Protein AF-A0A8D0L411-F1 (afdb_monomer)

Mean predicted aligned error: 14.07 Å

Organism: Sphenodon punctatus (NCBI:txid8508)

Solvent-accessible surface area (backbone atoms only — not comparable to full-atom values): 13510 Å² total; per-residue (Å²): 144,86,82,82,76,80,80,71,51,87,85,73,56,91,76,62,98,69,68,98,77,66,90,80,87,82,66,56,97,89,51,56,84,74,73,84,54,91,73,76,95,40,75,70,56,53,49,52,51,51,53,54,50,50,54,52,50,30,50,57,54,54,72,70,48,87,78,80,89,64,100,64,80,89,55,72,65,58,36,51,62,69,43,53,86,57,60,63,51,45,81,42,83,94,51,95,38,56,40,46,37,79,86,55,81,62,66,82,51,90,66,43,76,48,30,31,37,42,48,69,78,53,86,88,69,50,59,68,56,55,41,57,67,43,49,79,81,37,82,55,52,62,44,79,74,52,93,52,31,32,36,37,45,47,93,43,54,67,51,56,53,49,50,50,60,71,33,68,80,42,86,41,42,44,59,45,79,59,45,64,77,82,69,31,68,69,47,44,50,52,52,52,52,53,52,51,54,50,51,52,55,50,50,51,49,60,59,58,58,60,68,69,78,73,122

Nearest PDB structures (foldseek):
  3d45-assembly1_A  TM=5.145E-01  e=1.314E-06  Mus musculus
  1whv-assembly1_A  TM=7.522E-01  e=1.568E-03  Mus musculus
  2dnp-assembly1_A  TM=7.299E-01  e=1.313E-02  Homo sapiens
  1wf2-assembly1_A  TM=6.247E-01  e=1.400E-02  Homo sapiens
  6kor-assembly1_A  TM=5.837E-01  e=1.231E-02  Homo sapiens

InterPro domains:
  IPR036397 Ribonuclease H superfamily [G3DSA:3.30.420.10] (8-107)

Structure (mmCIF, N/CA/C/O backbone):
data_AF-A0A8D0L411-F1
#
_entry.id   AF-A0A8D0L411-F1
#
loop_
_atom_site.group_PDB
_atom_site.id
_atom_site.type_symbol
_atom_site.label_atom_id
_atom_site.label_alt_id
_atom_site.label_comp_id
_atom_site.label_asym_id
_atom_site.label_entity_id
_atom_site.label_seq_id
_atom_site.pdbx_PDB_ins_code
_atom_site.Cartn_x
_atom_site.Cartn_y
_atom_site.Cartn_z
_atom_site.occupancy
_atom_site.B_iso_or_equiv
_atom_site.auth_seq_id
_atom_site.auth_comp_id
_atom_site.auth_asym_id
_atom_site.auth_atom_id
_atom_site.pdbx_PDB_model_num
ATOM 1 N N . MET A 1 1 ? -4.197 13.161 -0.466 1.00 33.50 1 MET A N 1
ATOM 2 C CA . MET A 1 1 ? -3.723 13.756 -1.729 1.00 33.50 1 MET A CA 1
ATOM 3 C C . MET A 1 1 ? -2.398 14.413 -1.400 1.00 33.50 1 MET A C 1
ATOM 5 O O . MET A 1 1 ? -2.441 15.513 -0.894 1.00 33.50 1 MET A O 1
ATOM 9 N N . ILE A 1 2 ? -1.308 13.643 -1.490 1.00 28.73 2 ILE A N 1
ATOM 10 C CA . ILE A 1 2 ? 0.140 13.956 -1.403 1.00 28.73 2 ILE A CA 1
ATOM 11 C C . ILE A 1 2 ? 0.775 12.569 -1.184 1.00 28.73 2 ILE A C 1
ATOM 13 O O . ILE A 1 2 ? 1.056 12.187 -0.063 1.00 28.73 2 ILE A O 1
ATOM 17 N N . GLU A 1 3 ? 0.834 11.742 -2.228 1.00 31.55 3 GLU A N 1
ATOM 18 C CA . GLU A 1 3 ? 1.812 10.635 -2.365 1.00 31.55 3 GLU A CA 1
ATOM 19 C C . GLU A 1 3 ? 2.181 10.426 -3.852 1.00 31.55 3 GLU A C 1
ATOM 21 O O . GLU A 1 3 ? 2.761 9.418 -4.228 1.00 31.55 3 GLU A O 1
ATOM 26 N N . GLY A 1 4 ? 1.885 11.409 -4.715 1.00 32.66 4 GLY A N 1
ATOM 27 C CA . GLY A 1 4 ? 2.286 11.415 -6.129 1.00 32.66 4 GLY A CA 1
ATOM 28 C C . GLY A 1 4 ? 3.576 12.194 -6.407 1.00 32.66 4 GLY A C 1
ATOM 29 O O . GLY A 1 4 ? 3.944 12.360 -7.558 1.00 32.66 4 GLY A O 1
AT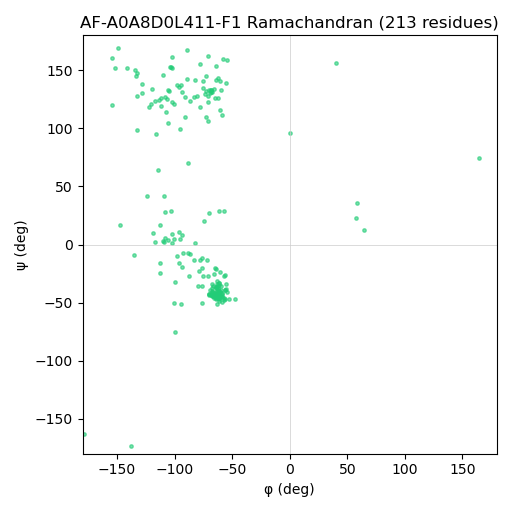OM 30 N N . LEU A 1 5 ? 4.253 12.697 -5.369 1.00 31.27 5 LEU A N 1
ATOM 31 C CA . LEU A 1 5 ? 5.381 13.632 -5.504 1.00 31.27 5 LEU A CA 1
ATOM 32 C C . LEU A 1 5 ? 6.747 13.035 -5.138 1.00 31.27 5 LEU A C 1
ATOM 34 O O . LEU A 1 5 ? 7.744 13.741 -5.189 1.00 31.27 5 LEU A O 1
ATOM 38 N N . ILE A 1 6 ? 6.823 11.740 -4.805 1.00 33.00 6 ILE A N 1
ATOM 39 C CA . ILE A 1 6 ? 8.110 11.072 -4.521 1.00 33.00 6 ILE A CA 1
ATOM 40 C C . ILE A 1 6 ? 8.705 10.413 -5.786 1.00 33.00 6 ILE A C 1
ATOM 42 O O . ILE A 1 6 ? 9.865 10.018 -5.791 1.00 33.00 6 ILE A O 1
ATOM 46 N N . LEU A 1 7 ? 7.973 10.371 -6.906 1.00 38.97 7 LEU A N 1
ATOM 47 C CA . LEU A 1 7 ? 8.444 9.766 -8.162 1.00 38.97 7 LEU A CA 1
ATOM 48 C C . LEU A 1 7 ? 8.894 10.797 -9.217 1.00 38.97 7 LEU A C 1
ATOM 50 O O . LEU A 1 7 ? 8.772 10.535 -10.407 1.00 38.97 7 LEU A O 1
ATOM 54 N N . PHE A 1 8 ? 9.377 11.976 -8.813 1.00 37.81 8 PHE A N 1
ATOM 55 C CA . PHE A 1 8 ? 9.773 13.024 -9.771 1.00 37.81 8 PHE A CA 1
ATOM 56 C C . PHE A 1 8 ? 11.254 13.414 -9.760 1.00 37.81 8 PHE A C 1
ATOM 58 O O . PHE A 1 8 ? 11.660 14.241 -10.571 1.00 37.81 8 PHE A O 1
ATOM 65 N N . ASP A 1 9 ? 12.079 12.765 -8.935 1.00 32.06 9 ASP A N 1
ATOM 66 C CA . ASP A 1 9 ? 13.524 13.043 -8.890 1.00 32.06 9 ASP A CA 1
ATOM 67 C C . ASP A 1 9 ? 14.399 11.917 -9.480 1.00 32.06 9 ASP A C 1
ATOM 69 O O . ASP A 1 9 ? 15.617 12.012 -9.558 1.00 32.06 9 ASP A O 1
ATOM 73 N N . VAL A 1 10 ? 13.799 10.846 -10.009 1.00 40.62 10 VAL A N 1
ATOM 74 C CA . VAL A 1 10 ? 14.560 9.743 -10.641 1.00 40.62 10 VAL A CA 1
ATOM 75 C C . VAL A 1 10 ? 15.172 10.151 -11.995 1.00 40.62 10 VAL A C 1
ATOM 77 O O . VAL A 1 10 ? 16.036 9.458 -12.543 1.00 40.62 10 VAL A O 1
ATOM 80 N N . SER A 1 11 ? 14.743 11.287 -12.554 1.00 40.09 11 SER A N 1
ATOM 81 C CA . SER A 1 11 ? 15.260 11.778 -13.832 1.00 40.09 11 SER A CA 1
ATOM 82 C C . SER A 1 11 ? 16.357 12.839 -13.709 1.00 40.09 11 SER A C 1
ATOM 84 O O . SER A 1 11 ? 16.959 13.146 -14.732 1.00 40.09 11 SER A O 1
ATOM 86 N N . TYR A 1 12 ? 16.626 13.384 -12.514 1.00 39.59 12 TYR A N 1
ATOM 87 C CA . TYR A 1 12 ? 17.646 14.430 -12.328 1.00 39.59 12 TYR A CA 1
ATOM 88 C C . TYR A 1 12 ? 18.573 14.222 -11.122 1.00 39.59 12 TYR A C 1
ATOM 90 O O . TYR A 1 12 ? 19.573 14.919 -10.996 1.00 39.59 12 TYR A O 1
ATOM 98 N N . SER A 1 13 ? 18.304 13.257 -10.245 1.00 35.34 13 SER A N 1
ATOM 99 C CA . SER A 1 13 ? 19.234 12.976 -9.158 1.00 35.34 13 SER A CA 1
ATOM 100 C C . SER A 1 13 ? 20.500 12.281 -9.678 1.00 35.34 13 SER A C 1
ATOM 102 O O . SER A 1 13 ? 20.475 11.083 -9.967 1.00 35.34 13 SER A O 1
ATOM 104 N N . ASP A 1 14 ? 21.623 13.001 -9.651 1.00 39.84 14 ASP A N 1
ATOM 105 C CA . ASP A 1 14 ? 23.014 12.506 -9.576 1.00 39.84 14 ASP A CA 1
ATOM 106 C C . ASP A 1 14 ? 23.275 11.609 -8.333 1.00 39.84 14 ASP A C 1
ATOM 108 O O . ASP A 1 14 ? 24.378 11.530 -7.799 1.00 39.84 14 ASP A O 1
ATOM 112 N N . LEU A 1 15 ? 22.252 10.911 -7.828 1.00 39.81 15 LEU A N 1
ATOM 113 C CA . LEU A 1 15 ? 22.289 10.069 -6.632 1.00 39.81 15 LEU A CA 1
ATOM 114 C C . LEU A 1 15 ? 22.223 8.576 -6.966 1.00 39.81 15 LEU A C 1
ATOM 116 O O . LEU A 1 15 ? 21.771 7.780 -6.143 1.00 39.81 15 LEU A O 1
ATOM 120 N N . ASN A 1 16 ? 22.702 8.173 -8.146 1.00 38.41 16 ASN A N 1
ATOM 121 C CA . ASN A 1 16 ? 23.130 6.793 -8.333 1.00 38.41 16 ASN A CA 1
ATOM 122 C C . ASN A 1 16 ? 24.666 6.733 -8.376 1.00 38.41 16 ASN A C 1
ATOM 124 O O . ASN A 1 16 ? 25.252 7.073 -9.401 1.00 38.41 16 ASN A O 1
ATOM 128 N N . PRO A 1 17 ? 25.342 6.268 -7.309 1.00 37.97 17 PRO A N 1
ATOM 129 C CA . PRO A 1 17 ? 26.797 6.118 -7.279 1.00 37.97 17 PRO A CA 1
ATOM 130 C C . PRO A 1 17 ? 27.298 4.913 -8.100 1.00 37.97 17 PRO A C 1
ATOM 132 O O . PRO A 1 17 ? 28.408 4.437 -7.894 1.00 37.97 17 PRO A O 1
ATOM 135 N N . THR A 1 18 ? 26.505 4.400 -9.042 1.00 38.91 18 THR A N 1
ATOM 136 C CA . THR A 1 18 ? 26.953 3.383 -9.997 1.00 38.91 18 THR A CA 1
ATOM 137 C C . THR A 1 18 ? 26.906 3.963 -11.395 1.00 38.91 18 THR A C 1
ATOM 139 O O . THR A 1 18 ? 25.847 3.989 -12.004 1.00 38.91 18 THR A O 1
ATOM 142 N N . ASN A 1 19 ? 28.076 4.457 -11.813 1.00 44.41 19 ASN A N 1
ATOM 143 C CA . ASN A 1 19 ? 28.675 4.440 -13.148 1.00 44.41 19 ASN A CA 1
ATOM 144 C C . ASN A 1 19 ? 27.792 4.672 -14.387 1.00 44.41 19 ASN A C 1
ATOM 146 O O . ASN A 1 19 ? 26.610 4.381 -14.474 1.00 44.41 19 ASN A O 1
ATOM 150 N N . GLN A 1 20 ? 28.455 5.130 -15.438 1.00 51.72 20 GLN A N 1
ATOM 151 C CA . GLN A 1 20 ? 27.963 5.362 -16.797 1.00 51.72 20 GLN A CA 1
ATOM 152 C C . GLN A 1 20 ? 27.434 4.090 -17.526 1.00 51.72 20 GLN A C 1
ATOM 154 O O . GLN A 1 20 ? 27.517 3.998 -18.743 1.00 51.72 20 GLN A O 1
ATOM 159 N N . SER A 1 21 ? 26.915 3.086 -16.809 1.00 61.44 21 SER A N 1
ATOM 160 C CA . SER A 1 21 ? 26.534 1.752 -17.297 1.00 61.44 21 SER A CA 1
ATOM 161 C C . SER A 1 21 ? 25.021 1.498 -17.366 1.00 61.44 21 SER A C 1
ATOM 163 O O . SER A 1 21 ? 24.603 0.369 -17.620 1.00 61.44 21 SER A O 1
ATOM 165 N N . GLY A 1 22 ? 24.190 2.509 -17.097 1.00 66.50 22 GLY A N 1
ATOM 166 C CA . GLY A 1 22 ? 22.732 2.389 -17.187 1.00 66.50 22 GLY A CA 1
ATOM 167 C C . GLY A 1 22 ? 22.220 2.282 -18.634 1.00 66.50 22 GLY A C 1
ATOM 168 O O . GLY A 1 22 ? 22.930 2.651 -19.571 1.00 66.50 22 GLY A O 1
ATOM 169 N N . PRO A 1 23 ? 20.979 1.803 -18.847 1.00 78.56 23 PRO A N 1
ATOM 170 C CA . PRO A 1 23 ? 20.392 1.713 -20.180 1.00 78.56 23 PRO A CA 1
ATOM 171 C C . PRO A 1 23 ? 20.251 3.104 -20.814 1.00 78.56 23 PRO A C 1
ATOM 173 O O . PRO A 1 23 ? 19.639 4.004 -20.235 1.00 78.56 23 PRO A O 1
ATOM 176 N N . VAL A 1 24 ? 20.799 3.263 -22.020 1.00 82.19 24 VAL A N 1
ATOM 177 C CA . VAL A 1 24 ? 20.698 4.493 -22.815 1.00 82.19 24 VAL A CA 1
ATOM 178 C C . VAL A 1 24 ? 19.469 4.410 -23.713 1.00 82.19 24 VAL A C 1
ATOM 180 O O . VAL A 1 24 ? 19.307 3.456 -24.471 1.00 82.19 24 VAL A O 1
ATOM 183 N N . ILE A 1 25 ? 18.607 5.423 -23.640 1.00 83.25 25 ILE A N 1
ATOM 184 C CA . ILE A 1 25 ? 17.424 5.535 -24.497 1.00 83.25 25 ILE A CA 1
ATOM 185 C C . ILE A 1 25 ? 17.795 6.421 -25.684 1.00 83.25 25 ILE A C 1
ATOM 187 O O . ILE A 1 25 ? 17.827 7.646 -25.573 1.00 83.25 25 ILE A O 1
ATOM 191 N N . ALA A 1 26 ? 18.110 5.788 -26.812 1.00 83.69 26 ALA A N 1
ATOM 192 C CA . ALA A 1 26 ? 18.348 6.488 -28.066 1.00 83.69 26 ALA A CA 1
ATOM 193 C C . ALA A 1 26 ? 17.010 6.835 -28.731 1.00 83.69 26 ALA A C 1
ATOM 195 O O . ALA A 1 26 ? 16.155 5.968 -28.924 1.00 83.69 26 ALA A O 1
ATOM 196 N N . HIS A 1 27 ? 16.832 8.105 -29.086 1.00 82.19 27 HIS A N 1
ATOM 197 C CA . HIS A 1 27 ? 15.669 8.558 -29.846 1.00 82.19 27 HIS A CA 1
ATOM 198 C C . HIS A 1 27 ? 15.893 8.297 -31.336 1.00 82.19 27 HIS A C 1
ATOM 200 O O . HIS A 1 27 ? 17.003 8.466 -31.842 1.00 82.19 27 HIS A O 1
ATOM 206 N N . ALA A 1 28 ? 14.839 7.896 -32.049 1.00 86.06 28 ALA A N 1
ATOM 207 C CA . ALA A 1 28 ? 14.883 7.834 -33.507 1.00 86.06 28 ALA A CA 1
ATOM 208 C C . ALA A 1 28 ? 15.084 9.244 -34.091 1.00 86.06 28 ALA A C 1
ATOM 210 O O . ALA A 1 28 ? 14.692 10.238 -33.476 1.00 86.06 28 ALA A O 1
ATOM 211 N N . SER A 1 29 ? 15.663 9.336 -35.290 1.00 81.50 29 SE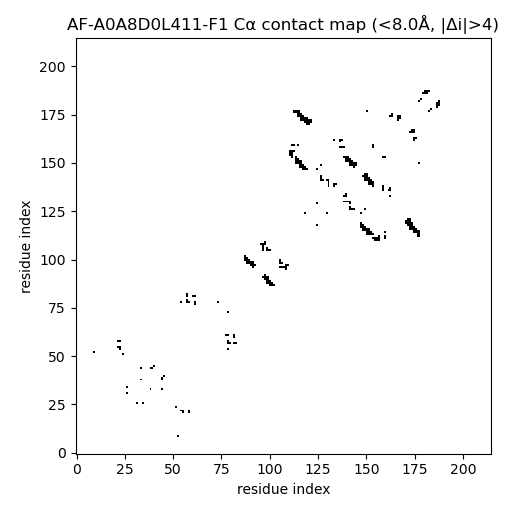R A N 1
ATOM 212 C CA . SER A 1 29 ? 16.053 10.609 -35.921 1.00 81.50 29 SER A CA 1
ATOM 213 C C . SER A 1 29 ? 14.905 11.615 -36.081 1.00 81.50 29 SER A C 1
ATOM 215 O O . SER A 1 29 ? 15.140 12.819 -36.091 1.00 81.50 29 SER A O 1
ATOM 217 N N . ASN A 1 30 ? 13.663 11.139 -36.164 1.00 85.38 30 ASN A N 1
ATOM 218 C CA . ASN A 1 30 ? 12.442 11.938 -36.279 1.00 85.38 30 ASN A CA 1
ATOM 219 C C . ASN A 1 30 ? 11.664 12.102 -34.955 1.00 85.38 30 ASN A C 1
ATOM 221 O O . ASN A 1 30 ? 10.579 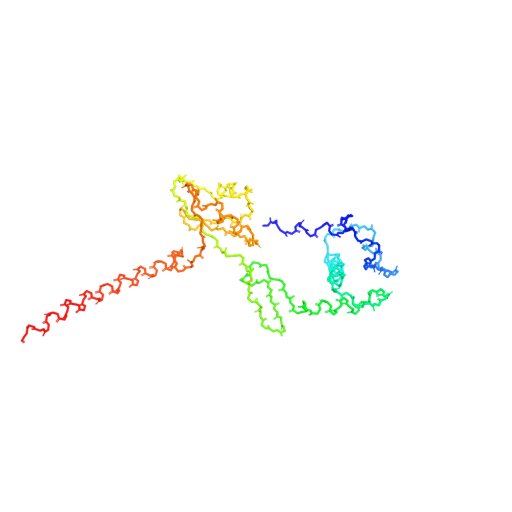12.680 -34.957 1.00 85.38 30 ASN A O 1
ATOM 225 N N . CYS A 1 31 ? 12.192 11.608 -33.833 1.00 80.81 31 CYS A N 1
ATOM 226 C CA . CYS A 1 31 ? 11.483 11.501 -32.555 1.00 80.81 31 CYS A CA 1
ATOM 227 C C . CYS A 1 31 ? 12.209 12.220 -31.408 1.00 80.81 31 CYS A C 1
ATOM 229 O O . CYS A 1 31 ? 12.261 11.714 -30.295 1.00 80.81 31 CYS A O 1
ATOM 231 N N . SER A 1 32 ? 12.746 13.420 -31.641 1.00 79.00 32 SER A N 1
ATOM 232 C CA . SER A 1 32 ? 13.483 14.193 -30.624 1.00 79.00 32 SER A CA 1
ATOM 233 C C . SER A 1 32 ? 12.597 14.991 -29.659 1.00 79.00 32 SER A C 1
ATOM 235 O O . SER A 1 32 ? 13.120 15.663 -28.769 1.00 79.00 32 SER A O 1
ATOM 237 N N . LYS A 1 33 ? 11.261 14.911 -29.797 1.00 81.94 33 LYS A N 1
ATOM 238 C CA . LYS A 1 33 ? 10.298 15.750 -29.059 1.00 81.94 33 LYS A CA 1
ATOM 239 C C . LYS A 1 33 ? 10.607 15.799 -27.561 1.00 81.94 33 LYS A C 1
ATOM 241 O O . LYS A 1 33 ? 10.657 16.889 -27.022 1.00 81.94 33 LYS A O 1
ATOM 246 N N . TYR A 1 34 ? 10.870 14.662 -26.913 1.00 82.62 34 TYR A N 1
ATOM 247 C CA . TYR A 1 34 ? 11.096 14.572 -25.459 1.00 82.62 34 TYR A CA 1
ATOM 248 C C . TYR A 1 34 ? 12.570 14.434 -25.044 1.00 82.62 34 TYR A C 1
ATOM 250 O O . TYR A 1 34 ? 12.847 14.141 -23.883 1.00 82.62 34 TYR A O 1
ATOM 258 N N . ALA A 1 35 ? 13.514 14.594 -25.976 1.00 73.06 35 ALA A N 1
ATOM 259 C CA . ALA A 1 35 ? 14.926 14.292 -25.739 1.00 73.06 35 ALA A CA 1
ATOM 260 C C . ALA A 1 35 ? 15.666 15.396 -24.963 1.00 73.06 35 ALA A C 1
ATOM 262 O O . ALA A 1 35 ? 16.540 15.101 -24.154 1.00 73.06 35 ALA A O 1
ATOM 263 N N . GLU A 1 36 ? 15.316 16.662 -25.197 1.00 68.81 36 GLU A N 1
ATOM 264 C CA . GLU A 1 36 ? 16.166 17.793 -24.791 1.00 68.81 36 GLU A CA 1
ATOM 265 C C . GLU A 1 36 ? 15.566 18.668 -23.688 1.00 68.81 36 GLU A C 1
ATOM 267 O O . GLU A 1 36 ? 16.290 19.355 -22.969 1.00 68.81 36 GLU A O 1
ATOM 272 N N . LYS A 1 37 ? 14.236 18.690 -23.552 1.00 75.62 37 LYS A N 1
ATOM 273 C CA . LYS A 1 37 ? 13.534 19.611 -22.648 1.00 75.62 37 LYS A CA 1
ATOM 274 C C . LYS A 1 37 ? 12.470 18.881 -21.849 1.00 75.62 37 LYS A C 1
ATOM 276 O O . LYS A 1 37 ? 11.875 17.918 -22.320 1.00 75.62 37 LYS A O 1
ATOM 281 N N . LYS A 1 38 ? 12.210 19.372 -20.636 1.00 78.81 38 LYS A N 1
ATOM 282 C CA . LYS A 1 38 ? 11.054 18.941 -19.842 1.00 78.81 38 LYS A CA 1
ATOM 283 C C . LYS A 1 38 ? 9.780 19.440 -20.519 1.00 78.81 38 LYS A C 1
ATOM 285 O O . LYS A 1 38 ? 9.703 20.614 -20.878 1.00 78.81 38 LYS A O 1
ATOM 290 N N . PHE A 1 39 ? 8.793 18.562 -20.654 1.00 80.94 39 PHE A N 1
ATOM 291 C CA . PHE A 1 39 ? 7.478 18.908 -21.187 1.00 80.94 39 PHE A CA 1
ATOM 292 C C . PHE A 1 39 ? 6.445 19.025 -20.063 1.00 80.94 39 PHE A C 1
ATOM 294 O O . PHE A 1 39 ? 6.603 18.391 -19.014 1.00 80.94 39 PHE A O 1
ATOM 301 N N . PRO A 1 40 ? 5.389 19.833 -20.262 1.00 88.00 40 PRO A N 1
ATOM 302 C CA . PRO A 1 40 ? 4.184 19.746 -19.451 1.00 88.00 40 PRO A CA 1
ATOM 303 C C . PRO A 1 40 ? 3.617 18.322 -19.453 1.00 88.00 40 PRO A C 1
ATOM 305 O O . PRO A 1 40 ? 3.879 17.539 -20.367 1.00 88.00 40 PRO A O 1
ATOM 308 N N . HIS A 1 41 ? 2.811 18.006 -18.442 1.00 89.62 41 HIS A N 1
ATOM 309 C CA . HIS A 1 41 ? 2.150 16.710 -18.361 1.00 89.62 41 HIS A CA 1
ATOM 310 C C . HIS A 1 41 ? 1.230 16.484 -19.559 1.00 89.62 41 HIS A C 1
ATOM 312 O O . HIS A 1 41 ? 0.227 17.174 -19.740 1.00 89.62 41 HIS A O 1
ATOM 318 N N . GLU A 1 42 ? 1.577 15.479 -20.352 1.00 92.94 42 GLU A N 1
ATOM 319 C CA . GLU A 1 42 ? 0.748 14.915 -21.403 1.00 92.94 42 GLU A CA 1
ATOM 320 C C . GLU A 1 42 ? 0.946 13.398 -21.419 1.00 92.94 42 GLU A C 1
ATOM 322 O O . GLU A 1 42 ? 2.022 12.902 -21.078 1.00 92.94 42 GLU A O 1
ATOM 327 N N . ALA A 1 43 ? -0.074 12.654 -21.849 1.00 92.88 43 ALA A N 1
ATOM 328 C CA . ALA A 1 43 ? -0.076 11.193 -21.764 1.00 92.88 43 ALA A CA 1
ATOM 329 C C . ALA A 1 43 ? 1.146 10.543 -22.440 1.00 92.88 43 ALA A C 1
ATOM 331 O O . ALA A 1 43 ? 1.708 9.584 -21.917 1.00 92.88 43 ALA A O 1
ATOM 332 N N . ALA A 1 44 ? 1.586 11.084 -23.579 1.00 90.62 44 ALA A N 1
ATOM 333 C CA . ALA A 1 44 ? 2.752 10.581 -24.303 1.00 90.62 44 ALA A CA 1
ATOM 334 C C . ALA A 1 44 ? 4.073 10.834 -23.553 1.00 90.62 44 ALA A C 1
ATOM 336 O O . ALA A 1 44 ? 4.933 9.953 -23.509 1.00 90.62 44 ALA A O 1
ATOM 337 N N . TYR A 1 45 ? 4.222 12.000 -22.920 1.00 89.81 45 TYR A N 1
ATOM 338 C CA . TYR A 1 45 ? 5.401 12.323 -22.120 1.00 89.81 45 TYR A CA 1
ATOM 339 C C . TYR A 1 45 ? 5.446 11.497 -20.827 1.00 89.81 45 TYR A C 1
ATOM 341 O O . TYR A 1 45 ? 6.486 10.929 -20.495 1.00 89.81 45 TYR A O 1
ATOM 349 N N . ASP A 1 46 ? 4.307 11.336 -20.148 1.00 91.81 46 ASP A N 1
ATOM 350 C CA . ASP A 1 46 ? 4.204 10.496 -18.951 1.00 91.81 46 ASP A CA 1
ATOM 351 C C . ASP A 1 46 ? 4.476 9.014 -19.279 1.00 91.81 46 ASP A C 1
ATOM 353 O O . ASP A 1 46 ? 5.149 8.328 -18.509 1.00 91.81 46 ASP A O 1
ATOM 357 N N . ALA A 1 47 ? 4.029 8.517 -20.440 1.00 91.38 47 ALA A N 1
ATOM 358 C CA . ALA A 1 47 ? 4.334 7.164 -20.911 1.00 91.38 47 ALA A CA 1
ATOM 359 C C . ALA A 1 47 ? 5.831 6.971 -21.209 1.00 91.38 47 ALA A C 1
ATOM 361 O O . ALA A 1 47 ? 6.413 5.964 -20.799 1.00 91.38 47 ALA A O 1
ATOM 362 N N . TYR A 1 48 ? 6.470 7.948 -21.865 1.00 89.94 48 TYR A N 1
ATOM 363 C CA . TYR A 1 48 ? 7.918 7.952 -22.097 1.00 89.94 48 TYR A CA 1
ATOM 364 C C . TYR A 1 48 ? 8.700 7.902 -20.775 1.00 89.94 48 TYR A C 1
ATOM 366 O O . TYR A 1 48 ? 9.568 7.043 -20.592 1.00 89.94 48 TYR A O 1
ATOM 374 N N . LEU A 1 49 ? 8.350 8.767 -19.817 1.00 89.62 49 LEU A N 1
ATOM 375 C CA . LEU A 1 49 ? 8.972 8.780 -18.493 1.00 89.62 49 LEU A CA 1
ATOM 376 C C . LEU A 1 49 ? 8.738 7.462 -17.747 1.00 89.62 49 LEU A C 1
ATOM 378 O O . LEU A 1 49 ? 9.687 6.890 -17.212 1.00 89.62 49 LEU A O 1
ATOM 382 N N . CYS A 1 50 ? 7.511 6.943 -17.754 1.00 91.94 50 CYS A N 1
ATOM 383 C CA . CYS A 1 50 ? 7.163 5.669 -17.130 1.00 91.94 50 CYS A CA 1
ATOM 384 C C . CYS A 1 50 ? 8.018 4.514 -17.680 1.00 91.94 50 CYS A C 1
ATOM 386 O O . CYS A 1 50 ? 8.635 3.779 -16.905 1.00 91.94 50 CYS A O 1
ATOM 388 N N . GLY A 1 51 ? 8.143 4.408 -19.007 1.00 91.50 51 GLY A N 1
ATOM 389 C CA . GLY A 1 51 ? 9.002 3.415 -19.657 1.00 91.50 51 GLY A CA 1
ATOM 390 C C . GLY A 1 51 ? 10.478 3.569 -19.281 1.00 91.50 51 GLY A C 1
ATOM 391 O O . GLY A 1 51 ? 11.152 2.582 -18.986 1.00 91.50 51 GLY A O 1
ATOM 392 N N . SER A 1 52 ? 10.978 4.806 -19.205 1.00 88.19 52 SER A N 1
ATOM 393 C CA . SER A 1 52 ? 12.366 5.072 -18.807 1.00 88.19 52 SER A CA 1
ATOM 394 C C . SER A 1 52 ? 12.665 4.631 -17.367 1.00 88.19 52 SER A C 1
ATOM 396 O O . SER A 1 52 ? 13.711 4.039 -17.091 1.00 88.19 52 SER A O 1
ATOM 398 N N . VAL A 1 53 ? 11.720 4.859 -16.449 1.00 90.19 53 VAL A N 1
ATOM 399 C CA . VAL A 1 53 ? 11.818 4.429 -15.051 1.00 90.19 53 VAL A CA 1
ATOM 400 C C . VAL A 1 53 ? 11.770 2.905 -14.963 1.00 90.19 53 VAL A C 1
ATOM 402 O O . VAL A 1 53 ? 12.582 2.325 -14.243 1.00 90.19 53 VAL A O 1
ATOM 405 N N . LEU A 1 54 ? 10.889 2.249 -15.725 1.00 92.69 54 LEU A N 1
ATOM 406 C CA . LEU A 1 54 ? 10.808 0.787 -15.784 1.00 92.69 54 LEU A CA 1
ATOM 407 C C . LEU A 1 54 ? 12.151 0.163 -16.189 1.00 92.69 54 LEU A C 1
ATOM 409 O O . LEU A 1 54 ? 12.618 -0.756 -15.519 1.00 92.69 54 LEU A O 1
ATOM 413 N N . LEU A 1 55 ? 12.804 0.695 -17.228 1.00 89.94 55 LEU A N 1
ATOM 414 C CA . LEU A 1 55 ? 14.112 0.208 -17.683 1.00 89.94 55 LEU A CA 1
ATOM 415 C C . LEU A 1 55 ? 15.205 0.395 -16.626 1.00 89.94 55 LEU A C 1
ATOM 417 O O . LEU A 1 55 ? 16.001 -0.514 -16.391 1.00 89.94 55 LEU A O 1
ATOM 421 N N . LYS A 1 56 ? 15.229 1.543 -15.939 1.00 88.38 56 LYS A N 1
ATOM 422 C CA . LYS A 1 56 ? 16.169 1.779 -14.830 1.00 88.38 56 LYS A CA 1
ATOM 423 C C . LYS A 1 56 ? 15.932 0.812 -13.668 1.00 88.38 56 LYS A C 1
ATOM 425 O O . LYS A 1 56 ? 16.891 0.277 -13.118 1.00 88.38 56 LYS A O 1
ATOM 430 N N . ILE A 1 57 ? 14.674 0.557 -13.305 1.00 90.06 57 ILE A N 1
ATOM 431 C CA . ILE A 1 57 ? 14.328 -0.411 -12.256 1.00 90.06 57 ILE A CA 1
ATOM 432 C C . ILE A 1 57 ? 14.759 -1.821 -12.670 1.00 90.06 57 ILE A C 1
ATOM 434 O O . ILE A 1 57 ? 15.382 -2.514 -11.869 1.00 90.06 57 ILE A O 1
ATOM 438 N N . ALA A 1 58 ? 14.488 -2.229 -13.911 1.00 90.31 58 ALA A N 1
ATOM 439 C CA . ALA A 1 58 ? 14.911 -3.526 -14.433 1.00 90.31 58 ALA A CA 1
ATOM 440 C C . ALA A 1 58 ? 16.435 -3.692 -14.372 1.00 90.31 58 ALA A C 1
ATOM 442 O O . ALA A 1 58 ? 16.922 -4.733 -13.938 1.00 90.31 58 ALA A O 1
ATOM 443 N N . HIS A 1 59 ? 17.188 -2.642 -14.712 1.00 88.38 59 HIS A N 1
ATOM 444 C CA . HIS A 1 59 ? 18.642 -2.632 -14.581 1.00 88.38 59 HIS A CA 1
ATOM 445 C C . HIS A 1 59 ? 19.105 -2.792 -13.130 1.00 88.38 59 HIS A C 1
ATOM 447 O O . HIS A 1 59 ? 19.951 -3.635 -12.848 1.00 88.38 59 HIS A O 1
ATOM 453 N N . LEU A 1 60 ? 18.510 -2.058 -12.185 1.00 88.56 60 LEU A N 1
ATOM 454 C CA . LEU A 1 60 ? 18.828 -2.205 -10.761 1.00 88.56 60 LEU A CA 1
ATOM 455 C C . LEU A 1 60 ? 18.501 -3.604 -10.222 1.00 88.56 60 LEU A C 1
ATOM 457 O O . LEU A 1 60 ? 19.232 -4.120 -9.378 1.00 88.56 60 LEU A O 1
ATOM 461 N N . LEU A 1 61 ? 17.403 -4.209 -10.677 1.00 88.25 61 LEU A N 1
ATOM 462 C CA . LEU A 1 61 ? 17.034 -5.571 -10.299 1.00 88.25 61 LEU A CA 1
ATOM 463 C C . LEU A 1 61 ? 18.018 -6.592 -10.880 1.00 88.25 61 LEU A C 1
ATOM 465 O O . LEU A 1 61 ? 18.469 -7.469 -10.149 1.00 88.25 61 LEU A O 1
ATOM 469 N N . LEU A 1 62 ? 18.406 -6.437 -12.148 1.00 87.38 62 LEU A N 1
ATOM 470 C CA . LEU A 1 62 ? 19.395 -7.295 -12.795 1.00 87.38 62 LEU A CA 1
ATOM 471 C C . LEU A 1 62 ? 20.757 -7.216 -12.089 1.00 87.38 62 LEU A C 1
ATOM 473 O O . LEU A 1 62 ? 21.343 -8.247 -11.781 1.00 87.38 62 LEU A O 1
ATOM 477 N N . CYS A 1 63 ? 21.221 -6.012 -11.740 1.00 83.88 63 CYS A N 1
ATOM 478 C CA . CYS A 1 63 ? 22.482 -5.804 -11.017 1.00 83.88 63 CYS A CA 1
ATOM 479 C C . CYS A 1 63 ? 22.490 -6.391 -9.595 1.00 83.88 63 CYS A C 1
ATOM 481 O O . CYS A 1 63 ? 23.558 -6.593 -9.024 1.00 83.88 63 CYS A O 1
ATOM 483 N N . ARG A 1 64 ? 21.318 -6.651 -8.999 1.00 83.19 64 ARG A N 1
ATOM 484 C CA . ARG A 1 64 ? 21.202 -7.305 -7.684 1.00 83.19 64 ARG A CA 1
ATOM 485 C C . ARG A 1 64 ? 21.288 -8.827 -7.756 1.00 83.19 64 ARG A C 1
ATOM 487 O O . ARG A 1 64 ? 21.440 -9.458 -6.711 1.00 83.19 64 ARG A O 1
ATOM 494 N N . MET A 1 65 ? 21.175 -9.417 -8.943 1.00 75.06 65 MET A N 1
ATOM 495 C CA . MET A 1 65 ? 21.291 -10.861 -9.114 1.00 75.06 65 MET A CA 1
ATOM 496 C C . MET A 1 65 ? 22.769 -11.277 -9.012 1.00 75.06 65 MET A C 1
ATOM 498 O O . MET A 1 65 ? 23.619 -10.629 -9.625 1.00 75.06 65 MET A O 1
ATOM 502 N N . PRO A 1 66 ? 23.110 -12.344 -8.263 1.00 64.88 66 PRO A N 1
ATOM 503 C CA . PRO A 1 66 ? 24.472 -12.870 -8.230 1.00 64.88 66 PRO A CA 1
ATOM 504 C C . PRO A 1 66 ? 24.899 -13.282 -9.645 1.00 64.88 66 PRO A C 1
ATOM 506 O O . PRO A 1 66 ? 24.341 -14.216 -10.218 1.00 64.88 66 PRO A O 1
ATOM 509 N N . CYS A 1 67 ? 25.850 -12.558 -10.237 1.00 62.28 67 CYS A N 1
ATOM 510 C CA . CYS A 1 67 ? 26.278 -12.810 -11.609 1.00 62.28 67 CYS A CA 1
ATOM 511 C C . CYS A 1 67 ? 27.212 -14.027 -11.661 1.00 62.28 67 CYS A C 1
ATOM 513 O O . CYS A 1 67 ? 28.304 -14.009 -11.091 1.00 62.28 67 CYS A O 1
ATOM 515 N N . GLY A 1 68 ? 26.797 -15.070 -12.382 1.00 54.91 68 GLY A N 1
ATOM 516 C CA . GLY A 1 68 ? 27.715 -16.066 -12.920 1.00 54.91 68 GLY A CA 1
ATOM 517 C C . GLY A 1 68 ? 28.511 -15.435 -14.059 1.00 54.91 68 GLY A C 1
ATOM 518 O O . GLY A 1 68 ? 27.964 -15.177 -15.123 1.00 54.91 68 GLY A O 1
ATOM 519 N N . THR A 1 69 ? 29.782 -15.139 -13.792 1.00 50.34 69 THR A N 1
ATOM 520 C CA . THR A 1 69 ? 30.871 -14.848 -14.742 1.00 50.34 69 THR A CA 1
ATOM 521 C C . THR A 1 69 ? 30.504 -14.894 -16.233 1.00 50.34 69 THR A C 1
ATOM 523 O O . THR A 1 69 ? 30.596 -15.948 -16.856 1.00 50.34 69 THR A O 1
ATOM 526 N N . THR A 1 70 ? 30.187 -13.756 -16.855 1.00 52.78 70 THR A N 1
ATOM 527 C CA . THR A 1 70 ? 30.480 -13.514 -18.281 1.00 52.78 70 THR A CA 1
ATOM 528 C C . THR A 1 70 ? 30.598 -12.005 -18.499 1.00 52.78 70 THR A C 1
ATOM 530 O O . THR A 1 70 ? 29.660 -11.265 -18.229 1.00 52.78 70 THR A O 1
ATOM 533 N N . GLY A 1 71 ? 31.760 -11.531 -18.958 1.00 55.34 71 GLY A N 1
ATOM 534 C CA . GLY A 1 71 ? 32.092 -10.106 -19.139 1.00 55.34 71 GLY A CA 1
ATOM 535 C C . GLY A 1 71 ? 31.358 -9.385 -20.281 1.00 55.34 71 GLY A C 1
ATOM 536 O O . GLY A 1 71 ? 31.903 -8.440 -20.840 1.00 55.34 71 GLY A O 1
ATOM 537 N N . MET A 1 72 ? 30.155 -9.831 -20.651 1.00 61.97 72 MET A N 1
ATOM 538 C CA . MET A 1 72 ? 29.309 -9.189 -21.658 1.00 61.97 72 MET A CA 1
ATOM 539 C C . MET A 1 72 ? 28.290 -8.283 -20.952 1.00 61.97 72 MET A C 1
ATOM 541 O O . MET A 1 72 ? 27.692 -8.684 -19.954 1.00 61.97 72 MET A O 1
ATOM 545 N N . GLY A 1 73 ? 28.084 -7.064 -21.458 1.00 68.44 73 GLY A N 1
ATOM 546 C CA . GLY A 1 73 ? 27.067 -6.150 -20.926 1.00 68.44 73 GLY A CA 1
ATOM 547 C C . GLY A 1 73 ? 25.647 -6.748 -20.962 1.00 68.44 73 GLY A C 1
ATOM 548 O O . GLY A 1 73 ? 25.386 -7.687 -21.718 1.00 68.44 73 GLY A O 1
ATOM 549 N N . PRO A 1 74 ? 24.708 -6.225 -20.152 1.00 77.50 74 PRO A N 1
ATOM 550 C CA . PRO A 1 74 ? 23.355 -6.766 -20.064 1.00 77.50 74 PRO A CA 1
ATOM 551 C C . PRO A 1 74 ? 22.595 -6.615 -21.390 1.00 77.50 74 PRO A C 1
ATOM 553 O O . PRO A 1 74 ? 22.465 -5.510 -21.918 1.00 77.50 74 PRO A O 1
ATOM 556 N N . LEU A 1 75 ? 22.058 -7.724 -21.909 1.00 85.75 75 LEU A N 1
ATOM 557 C CA . LEU A 1 75 ? 21.157 -7.720 -23.062 1.00 85.75 75 LEU A CA 1
ATOM 558 C C . LEU A 1 75 ? 19.743 -7.293 -22.650 1.00 85.75 75 LEU A C 1
ATOM 560 O O . LEU A 1 75 ? 19.325 -7.488 -21.509 1.00 85.75 75 LEU A O 1
ATOM 564 N N . PHE A 1 76 ? 18.973 -6.762 -23.604 1.00 85.88 76 PHE A N 1
ATOM 565 C CA . PHE A 1 76 ? 17.590 -6.341 -23.360 1.00 85.88 76 PHE A CA 1
ATOM 566 C C . PHE A 1 76 ? 16.687 -7.490 -22.880 1.00 85.88 76 PHE A C 1
ATOM 568 O O . PHE A 1 76 ? 15.841 -7.277 -22.015 1.00 85.88 76 PHE A O 1
ATOM 575 N N . SER A 1 77 ? 16.899 -8.712 -23.381 1.00 89.69 77 SER A N 1
ATOM 576 C CA . SER A 1 77 ? 16.167 -9.908 -22.939 1.00 89.69 77 SER A CA 1
ATOM 577 C C . SER A 1 77 ? 16.291 -10.145 -21.434 1.00 89.69 77 SER A C 1
ATOM 579 O O . SER A 1 77 ? 15.292 -10.431 -20.786 1.00 89.69 77 SER A O 1
ATOM 581 N N . HIS A 1 78 ? 17.468 -9.905 -20.850 1.00 89.31 78 HIS A N 1
ATOM 582 C CA . HIS A 1 78 ? 17.675 -10.077 -19.411 1.00 89.31 78 HIS A CA 1
ATOM 583 C C . HIS A 1 78 ? 16.813 -9.118 -18.580 1.00 89.31 78 HIS A C 1
ATOM 585 O O . HIS A 1 78 ? 16.389 -9.461 -17.478 1.00 89.31 78 HIS A O 1
ATOM 591 N N . TYR A 1 79 ? 16.516 -7.919 -19.094 1.00 89.94 79 TYR A N 1
ATOM 592 C CA . TYR A 1 79 ? 15.575 -7.018 -18.428 1.00 89.94 79 TYR A CA 1
ATOM 593 C C . TYR A 1 79 ? 14.151 -7.571 -18.461 1.00 89.94 79 TYR A C 1
ATOM 595 O O . TYR A 1 79 ? 13.449 -7.473 -17.457 1.00 89.94 79 TYR A O 1
ATOM 603 N N . LEU A 1 80 ? 13.732 -8.171 -19.579 1.00 92.00 80 LEU A N 1
ATOM 604 C CA . LEU A 1 80 ? 12.416 -8.803 -19.690 1.00 92.00 80 LEU A CA 1
ATOM 605 C C . LEU A 1 80 ? 12.283 -9.989 -18.731 1.00 92.00 80 LEU A C 1
ATOM 607 O O . LEU A 1 80 ? 11.269 -10.094 -18.046 1.00 92.00 80 LEU A O 1
ATOM 611 N N . ASP A 1 81 ? 13.321 -10.818 -18.621 1.00 91.31 81 ASP A N 1
ATOM 612 C CA . ASP A 1 81 ? 13.336 -11.980 -17.728 1.00 91.31 81 ASP A CA 1
ATOM 613 C C . ASP A 1 81 ? 13.166 -11.566 -16.260 1.00 91.31 81 ASP A C 1
ATOM 615 O O . ASP A 1 81 ? 12.354 -12.128 -15.526 1.00 91.31 81 ASP A O 1
ATOM 619 N N . VAL A 1 82 ? 13.877 -10.519 -15.831 1.00 91.50 82 VAL A N 1
ATOM 620 C CA . VAL A 1 82 ? 13.766 -9.977 -14.468 1.00 91.50 82 VAL A CA 1
ATOM 621 C C . VAL A 1 82 ? 12.398 -9.332 -14.220 1.00 91.50 82 VAL A C 1
ATOM 623 O O . VAL A 1 82 ? 11.859 -9.404 -13.112 1.00 91.50 82 VAL A O 1
ATOM 626 N N . LEU A 1 83 ? 11.809 -8.714 -15.246 1.00 92.62 83 LEU A N 1
ATOM 627 C CA . LEU A 1 83 ? 10.477 -8.120 -15.167 1.00 92.62 83 LEU A CA 1
ATOM 628 C C . LEU A 1 83 ? 9.342 -9.150 -15.256 1.00 92.62 83 LEU A C 1
ATOM 630 O O . LEU A 1 83 ? 8.211 -8.812 -14.902 1.00 92.62 83 LEU A O 1
ATOM 634 N N . ALA A 1 84 ? 9.617 -10.394 -15.661 1.00 92.62 84 ALA A N 1
ATOM 635 C CA . ALA A 1 84 ? 8.603 -11.426 -15.884 1.00 92.62 84 ALA A CA 1
ATOM 636 C C . ALA A 1 84 ? 7.707 -11.664 -14.655 1.00 92.62 84 ALA A C 1
ATOM 638 O O . ALA A 1 84 ? 6.502 -11.875 -14.786 1.00 92.62 84 ALA A O 1
ATOM 639 N N . VAL A 1 85 ? 8.267 -11.538 -13.446 1.00 89.75 85 VAL A N 1
ATOM 640 C CA . VAL A 1 85 ? 7.541 -11.690 -12.169 1.00 89.75 85 VAL A CA 1
ATOM 641 C C . VAL A 1 85 ? 6.452 -10.624 -11.971 1.00 89.75 85 VAL A C 1
ATOM 643 O O . VAL A 1 85 ? 5.524 -10.829 -11.186 1.00 89.75 85 VAL A O 1
ATOM 646 N N . TYR A 1 86 ? 6.539 -9.494 -12.672 1.00 90.06 86 TYR A N 1
ATOM 647 C CA . TYR A 1 86 ? 5.598 -8.375 -12.586 1.00 90.06 86 TYR A CA 1
ATOM 648 C C . TYR A 1 86 ? 4.600 -8.330 -13.752 1.00 90.06 86 TYR A C 1
ATOM 650 O O . TYR A 1 86 ? 3.759 -7.430 -13.796 1.00 90.06 86 TYR A O 1
ATOM 658 N N . LEU A 1 87 ? 4.660 -9.284 -14.688 1.00 92.12 87 LEU A N 1
ATOM 659 C CA . LEU A 1 87 ? 3.723 -9.344 -15.808 1.00 92.12 87 LEU A CA 1
ATOM 660 C C . LEU A 1 87 ? 2.291 -9.546 -15.321 1.00 92.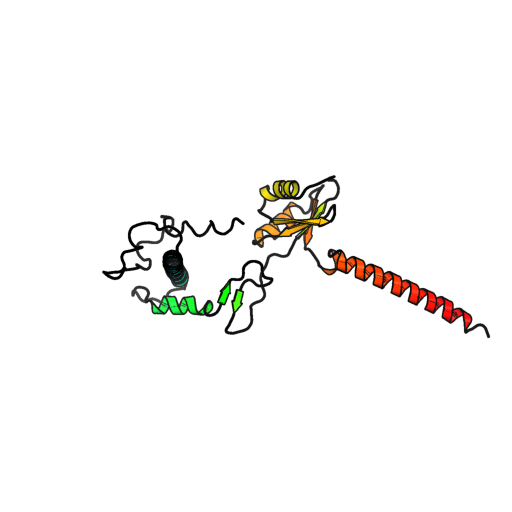12 87 LEU A C 1
ATOM 662 O O . LEU A 1 87 ? 2.036 -10.267 -14.356 1.00 92.12 87 LEU A O 1
ATOM 666 N N . ASN A 1 88 ? 1.357 -8.903 -16.023 1.00 93.25 88 ASN A N 1
ATOM 667 C CA . ASN A 1 88 ? -0.082 -9.005 -15.779 1.00 93.25 88 ASN A CA 1
ATOM 668 C C . ASN A 1 88 ? -0.501 -8.620 -14.352 1.00 93.25 88 ASN A C 1
ATOM 670 O O . ASN A 1 88 ? -1.570 -9.015 -13.889 1.00 93.25 88 ASN A O 1
ATOM 674 N N . GLN A 1 89 ? 0.324 -7.826 -13.664 1.00 91.00 89 GLN A N 1
ATOM 675 C CA . GLN A 1 89 ? 0.029 -7.309 -12.337 1.00 91.00 89 GLN A CA 1
ATOM 676 C C . GLN A 1 89 ? -0.263 -5.812 -12.392 1.00 91.00 89 GLN A C 1
ATOM 678 O O . GLN A 1 89 ? 0.545 -5.028 -12.885 1.00 91.00 89 GLN A O 1
ATOM 683 N N . VAL A 1 90 ? -1.402 -5.403 -11.836 1.00 90.50 90 VAL A N 1
ATOM 684 C CA . VAL A 1 90 ? -1.794 -3.993 -11.726 1.00 90.50 90 VAL A CA 1
ATOM 685 C C . VAL A 1 90 ? -1.778 -3.570 -10.271 1.00 90.50 90 VAL A C 1
ATOM 687 O O . VAL A 1 90 ? -2.422 -4.184 -9.423 1.00 90.50 90 VAL A O 1
ATOM 690 N N . ASN A 1 91 ? -1.042 -2.499 -9.981 1.00 87.62 91 ASN A N 1
ATOM 691 C CA . ASN A 1 91 ? -0.969 -1.925 -8.645 1.00 87.62 91 ASN A CA 1
ATOM 692 C C . ASN A 1 91 ? -2.319 -1.320 -8.240 1.00 87.62 91 ASN A C 1
ATOM 694 O O . ASN A 1 91 ? -2.896 -0.521 -8.979 1.00 87.62 91 ASN A O 1
ATOM 698 N N . LEU A 1 92 ? -2.791 -1.653 -7.041 1.00 83.50 92 LEU A N 1
ATOM 699 C CA . LEU A 1 92 ? -4.014 -1.092 -6.487 1.00 83.50 92 LEU A CA 1
ATOM 700 C C . LEU A 1 92 ? -3.717 -0.101 -5.376 1.00 83.50 92 LEU A C 1
ATOM 702 O O . LEU A 1 92 ? -3.112 -0.406 -4.346 1.00 83.50 92 LEU A O 1
ATOM 706 N N . ILE A 1 93 ? -4.263 1.094 -5.550 1.00 74.56 93 ILE A N 1
ATOM 707 C CA . ILE A 1 93 ? -4.224 2.147 -4.548 1.00 74.56 93 ILE A CA 1
ATOM 708 C C . ILE A 1 93 ? -5.510 2.036 -3.721 1.00 74.56 93 ILE A C 1
ATOM 710 O O . ILE A 1 93 ? -6.602 1.938 -4.270 1.00 74.56 93 ILE A O 1
ATOM 714 N N . ARG A 1 94 ? -5.390 2.046 -2.385 1.00 65.88 94 ARG A N 1
ATOM 715 C CA . ARG A 1 94 ? -6.521 2.053 -1.424 1.00 65.88 94 ARG A CA 1
ATOM 716 C C . ARG A 1 94 ? -7.443 0.817 -1.412 1.00 65.88 94 ARG A C 1
ATOM 718 O O . ARG A 1 94 ? -8.457 0.852 -0.728 1.00 65.88 94 ARG A O 1
ATOM 725 N N . ALA A 1 95 ? -7.084 -0.299 -2.045 1.00 67.00 95 ALA A N 1
ATOM 726 C CA . ALA A 1 95 ? -7.853 -1.554 -1.953 1.00 67.00 95 ALA A CA 1
ATOM 727 C C . ALA A 1 95 ? -7.413 -2.443 -0.777 1.00 67.00 95 ALA A C 1
ATOM 729 O O . ALA A 1 95 ? -6.358 -2.208 -0.210 1.00 67.00 95 ALA A O 1
ATOM 730 N N . GLY A 1 96 ? -8.167 -3.481 -0.404 1.00 66.38 96 GLY A N 1
ATOM 731 C CA . GLY A 1 96 ? -7.715 -4.464 0.597 1.00 66.38 96 GLY A CA 1
ATOM 732 C C . GLY A 1 96 ? -6.437 -5.204 0.186 1.00 66.38 96 GLY A C 1
ATOM 733 O O . GLY A 1 96 ? -5.694 -5.622 1.067 1.00 66.38 96 GLY A O 1
ATOM 734 N N . VAL A 1 97 ? -6.176 -5.273 -1.126 1.00 73.56 97 VAL A N 1
ATOM 735 C CA . VAL A 1 97 ? -5.027 -5.853 -1.850 1.00 73.56 97 VAL A CA 1
ATOM 736 C C . VAL A 1 97 ? -4.055 -4.797 -2.376 1.00 73.56 97 VAL A C 1
ATOM 738 O O . VAL A 1 97 ? -4.432 -3.641 -2.572 1.00 73.56 97 VAL A O 1
ATOM 741 N N . SER A 1 98 ? -2.777 -5.161 -2.536 1.00 78.25 98 SER A N 1
ATOM 742 C CA . SER A 1 98 ? -1.740 -4.269 -3.083 1.00 78.25 98 SER A CA 1
ATOM 743 C C . SER A 1 98 ? -1.662 -4.331 -4.604 1.00 78.25 98 SER A C 1
ATOM 745 O O . SER A 1 98 ? -1.276 -3.353 -5.232 1.00 78.25 98 SER A O 1
ATOM 747 N N . LYS A 1 99 ? -2.041 -5.458 -5.205 1.00 85.44 99 LYS A N 1
ATOM 748 C CA . LYS A 1 99 ? -2.033 -5.669 -6.651 1.00 85.44 99 LYS A CA 1
ATOM 749 C C . LYS A 1 99 ? -3.105 -6.675 -7.056 1.00 85.44 99 LYS A C 1
ATOM 751 O O . LYS A 1 99 ? -3.427 -7.547 -6.254 1.00 85.44 99 LYS A O 1
ATOM 756 N N . ILE A 1 100 ? -3.604 -6.540 -8.281 1.00 88.56 100 ILE A N 1
ATOM 757 C CA . ILE A 1 100 ? -4.388 -7.567 -8.982 1.00 88.56 100 ILE A CA 1
ATOM 758 C C . ILE A 1 100 ? -3.442 -8.310 -9.913 1.00 88.56 100 ILE A C 1
ATOM 760 O O . ILE A 1 100 ? -2.644 -7.665 -10.591 1.00 88.56 100 ILE A O 1
ATOM 764 N N . ASN A 1 101 ? -3.538 -9.630 -9.972 1.00 91.00 101 ASN A N 1
ATOM 765 C CA . ASN A 1 101 ? -2.873 -10.480 -10.944 1.00 91.00 101 ASN A CA 1
ATOM 766 C C . ASN A 1 101 ? -3.902 -11.019 -11.949 1.00 91.00 101 ASN A C 1
ATOM 768 O O . ASN A 1 101 ? -4.758 -11.820 -11.594 1.00 91.00 101 ASN A O 1
ATOM 772 N N . PHE A 1 102 ? -3.812 -10.623 -13.218 1.00 91.06 102 PHE A N 1
ATOM 773 C CA . PHE A 1 102 ? -4.733 -11.107 -14.255 1.00 91.06 102 PHE A CA 1
ATOM 774 C C . PHE A 1 102 ? -4.441 -12.538 -14.725 1.00 91.06 102 PHE A C 1
ATOM 776 O O . PHE A 1 102 ? -5.255 -13.123 -15.432 1.00 91.06 102 PHE A O 1
ATOM 783 N N . SER A 1 103 ? -3.291 -13.109 -14.366 1.00 89.94 103 SER A N 1
ATOM 784 C CA . SER A 1 103 ? -2.879 -14.453 -14.793 1.00 89.94 103 SER A CA 1
ATOM 785 C C . SER A 1 103 ? -2.982 -15.511 -13.696 1.00 89.94 103 SER A C 1
ATOM 787 O O . SER A 1 103 ? -2.573 -16.648 -13.913 1.00 89.94 103 SER A O 1
ATOM 789 N N . GLY A 1 104 ? -3.489 -15.174 -12.511 1.00 83.44 104 GLY A N 1
ATOM 790 C CA . GLY A 1 104 ? -3.564 -16.127 -11.410 1.00 83.44 104 GLY A CA 1
ATOM 791 C C . GLY A 1 104 ? -4.206 -15.543 -10.162 1.00 83.44 104 GLY A C 1
ATOM 792 O O . GLY A 1 104 ? -4.873 -14.517 -10.217 1.00 83.44 104 GLY A O 1
ATOM 793 N N . MET A 1 105 ? -4.007 -16.205 -9.022 1.00 79.50 105 MET A N 1
ATOM 794 C CA . MET A 1 105 ? -4.554 -15.719 -7.757 1.00 79.50 105 MET A CA 1
ATOM 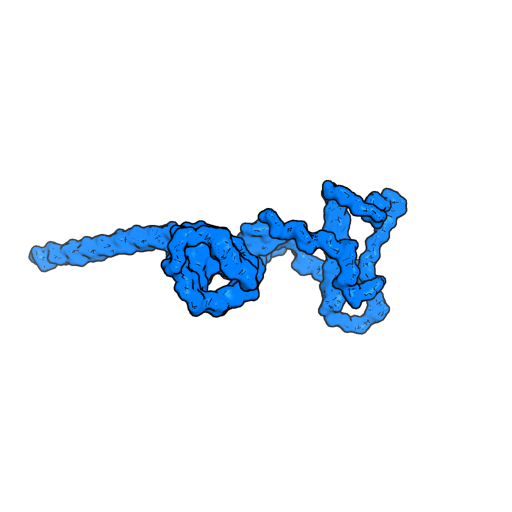795 C C . MET A 1 105 ? -3.808 -14.482 -7.249 1.00 79.50 105 MET A C 1
ATOM 797 O O . MET A 1 105 ? -2.582 -14.372 -7.370 1.00 79.50 105 MET A O 1
ATOM 801 N N . ASP A 1 106 ? -4.556 -13.581 -6.619 1.00 78.88 106 ASP A N 1
ATOM 802 C CA . ASP A 1 106 ? -3.998 -12.423 -5.933 1.00 78.88 106 ASP A CA 1
ATOM 803 C C . ASP A 1 106 ? -3.258 -12.856 -4.667 1.00 78.88 106 ASP A C 1
ATOM 805 O O . ASP A 1 106 ? -3.762 -13.624 -3.844 1.00 78.88 106 ASP A O 1
ATOM 809 N N . VAL A 1 107 ? -2.043 -12.334 -4.486 1.00 71.50 107 VAL A N 1
ATOM 810 C CA . VAL A 1 107 ? -1.287 -12.564 -3.253 1.00 71.50 107 VAL A CA 1
ATOM 811 C C . VAL A 1 107 ? -1.925 -11.734 -2.136 1.00 71.50 107 VAL A C 1
ATOM 813 O O . VAL A 1 107 ? -2.106 -10.523 -2.314 1.00 71.50 107 VAL A O 1
ATOM 816 N N . PRO A 1 108 ? -2.234 -12.335 -0.972 1.00 67.31 108 PRO A N 1
ATOM 817 C CA . PRO A 1 108 ? -2.798 -11.600 0.144 1.00 67.31 108 PRO A CA 1
ATOM 818 C C . PRO A 1 108 ? -1.845 -10.500 0.604 1.00 67.31 108 PRO A C 1
ATOM 820 O O . PRO A 1 108 ? -0.621 -10.636 0.655 1.00 67.31 108 PRO A O 1
ATOM 823 N N . THR A 1 109 ? -2.440 -9.372 0.940 1.00 65.44 109 THR A N 1
ATOM 824 C CA . THR A 1 109 ? -1.738 -8.132 1.239 1.00 65.44 109 THR A CA 1
ATOM 825 C C . THR A 1 109 ? -0.973 -8.226 2.534 1.00 65.44 109 THR A C 1
ATOM 827 O O . THR A 1 109 ? -1.535 -8.489 3.594 1.00 65.44 109 THR A O 1
ATOM 830 N N . GLN A 1 110 ? 0.289 -7.834 2.480 1.00 68.31 110 GLN A N 1
ATOM 831 C CA . GLN A 1 110 ? 1.047 -7.472 3.665 1.00 68.31 110 GLN A CA 1
ATOM 832 C C . GLN A 1 110 ? 0.819 -5.983 3.931 1.00 68.31 110 GLN A C 1
ATOM 834 O O . GLN A 1 110 ? 1.693 -5.160 3.678 1.00 68.31 110 GLN A O 1
ATOM 839 N N . ARG A 1 111 ? -0.387 -5.598 4.362 1.00 70.38 111 ARG A N 1
ATOM 840 C CA . ARG A 1 111 ? -0.594 -4.242 4.886 1.00 70.38 111 ARG A CA 1
ATOM 841 C C . ARG A 1 111 ? -0.318 -4.217 6.381 1.00 70.38 111 ARG A C 1
ATOM 843 O O . ARG A 1 111 ? -0.683 -5.173 7.069 1.00 70.38 111 ARG A O 1
ATOM 850 N N . PRO A 1 112 ? 0.293 -3.137 6.894 1.00 79.31 112 PRO A N 1
ATOM 851 C CA . PRO A 1 112 ? 0.407 -2.955 8.326 1.00 79.31 112 PRO A CA 1
ATOM 852 C C . PRO A 1 112 ? -0.977 -3.024 8.971 1.00 79.31 112 PRO A C 1
ATOM 854 O O . PRO A 1 112 ? -1.945 -2.506 8.403 1.00 79.31 112 PRO A O 1
ATOM 857 N N . PRO A 1 113 ? -1.101 -3.679 10.132 1.00 83.75 113 PRO A N 1
ATOM 858 C CA . PRO A 1 113 ? -2.389 -3.798 10.780 1.00 83.75 113 PRO A CA 1
ATOM 859 C C . PRO A 1 113 ? -2.894 -2.413 11.189 1.00 83.75 113 PRO A C 1
ATOM 861 O O . PRO A 1 113 ? -2.129 -1.562 11.650 1.00 83.75 113 PRO A O 1
ATOM 864 N N . LEU A 1 114 ? -4.202 -2.216 11.036 1.00 88.75 114 LEU A N 1
ATOM 865 C CA . LEU A 1 114 ? -4.895 -1.019 11.495 1.00 88.75 114 LEU A CA 1
ATOM 866 C C . LEU A 1 114 ? -4.712 -0.878 13.009 1.00 88.75 114 LEU A C 1
ATOM 868 O O . LEU A 1 114 ? -4.891 -1.848 13.751 1.00 88.75 114 LEU A O 1
ATOM 872 N N . LEU A 1 115 ? -4.364 0.320 13.473 1.00 92.38 115 LEU A N 1
ATOM 873 C CA . LEU A 1 115 ? -4.260 0.607 14.901 1.00 92.38 115 LEU A CA 1
ATOM 874 C C . LEU A 1 115 ? -5.479 1.386 15.380 1.00 92.38 115 LEU A C 1
ATOM 876 O O . LEU A 1 115 ? -6.094 2.137 14.625 1.00 92.38 115 LEU A O 1
ATOM 880 N N . ILE A 1 116 ? -5.798 1.218 16.659 1.00 93.88 116 ILE A N 1
ATOM 881 C CA . ILE A 1 116 ? -6.777 2.023 17.378 1.00 93.88 116 ILE A CA 1
ATOM 882 C C . ILE A 1 116 ? -6.101 2.734 18.546 1.00 93.88 116 ILE A C 1
ATOM 884 O O . ILE A 1 116 ? -5.340 2.133 19.309 1.00 93.88 116 ILE A O 1
ATOM 888 N N . VAL A 1 117 ? -6.403 4.018 18.677 1.00 93.75 117 VAL A N 1
ATOM 889 C CA . VAL A 1 117 ? -6.034 4.868 19.803 1.00 93.75 117 VAL A CA 1
ATOM 890 C C . VAL A 1 117 ? -7.260 5.020 20.680 1.00 93.75 117 VAL A C 1
ATOM 892 O O . VAL A 1 117 ? -8.289 5.502 20.213 1.00 93.75 117 VAL A O 1
ATOM 895 N N . ASN A 1 118 ? -7.136 4.638 21.944 1.00 91.25 118 ASN A N 1
ATOM 896 C CA . ASN A 1 118 ? -8.101 4.952 22.986 1.00 91.25 118 ASN A CA 1
ATOM 897 C C . ASN A 1 118 ? -7.564 6.124 23.806 1.00 91.25 118 ASN A C 1
ATOM 899 O O . ASN A 1 118 ? -6.487 6.038 24.400 1.00 91.25 118 ASN A O 1
ATOM 903 N N . VAL A 1 119 ? -8.331 7.206 23.841 1.00 92.12 119 VAL A N 1
ATOM 904 C CA . VAL A 1 119 ? -8.033 8.392 24.638 1.00 92.12 119 VAL A CA 1
ATOM 905 C C . VAL A 1 119 ? -8.608 8.201 26.040 1.00 92.12 119 VAL A C 1
ATOM 907 O O . VAL A 1 119 ? -9.802 7.932 26.178 1.00 92.12 119 VAL A O 1
ATOM 910 N N . ARG A 1 120 ? -7.758 8.309 27.070 1.00 85.75 120 ARG A N 1
ATOM 911 C CA . ARG A 1 120 ? -8.154 8.142 28.479 1.00 85.75 120 ARG A CA 1
ATOM 912 C C . ARG A 1 120 ? -8.361 9.494 29.152 1.00 85.75 120 ARG A C 1
ATOM 914 O O . ARG A 1 120 ? -9.491 9.932 29.325 1.00 85.75 120 ARG A O 1
ATOM 921 N N . GLU A 1 121 ? -7.263 10.171 29.459 1.00 81.94 121 GLU A N 1
ATOM 922 C CA . GLU A 1 121 ? -7.231 11.393 30.271 1.00 81.94 121 GLU A CA 1
ATOM 923 C C . GLU A 1 121 ? -6.909 12.622 29.418 1.00 81.94 121 GLU A C 1
ATOM 925 O O . GLU A 1 121 ? -6.123 13.487 29.789 1.00 81.94 121 GLU A O 1
ATOM 930 N N . TRP A 1 122 ? -7.505 12.696 28.226 1.00 81.94 122 TRP A N 1
ATOM 931 C CA . TRP A 1 122 ? -7.318 13.841 27.342 1.00 81.94 122 TRP A CA 1
ATOM 932 C C . TRP A 1 122 ? -8.673 14.317 26.801 1.00 81.94 122 TRP A C 1
ATOM 934 O O . TRP A 1 122 ? -9.243 13.708 25.889 1.00 81.94 122 TRP A O 1
ATOM 944 N N . PRO A 1 123 ? -9.258 15.367 27.402 1.00 79.12 123 PRO A N 1
ATOM 945 C CA . PRO A 1 123 ? -10.588 15.823 27.032 1.00 79.12 123 PRO A CA 1
ATOM 946 C C . PRO A 1 123 ? -10.575 16.583 25.701 1.00 79.12 123 PRO A C 1
ATOM 948 O O . PRO A 1 123 ? -9.701 17.406 25.443 1.00 79.12 123 PRO A O 1
ATOM 951 N N . ARG A 1 124 ? -11.609 16.346 24.880 1.00 82.12 124 ARG A N 1
ATOM 952 C CA . ARG A 1 124 ? -11.888 17.063 23.614 1.00 82.12 124 ARG A CA 1
ATOM 953 C C . ARG A 1 124 ? -10.769 17.003 22.567 1.00 82.12 124 ARG A C 1
ATOM 955 O O . ARG A 1 124 ? -10.587 17.941 21.798 1.00 82.12 124 ARG A O 1
ATOM 962 N N . VAL A 1 125 ? -10.076 15.873 22.499 1.00 86.62 125 VAL A N 1
ATOM 963 C CA . VAL A 1 125 ? -9.021 15.658 21.507 1.00 86.62 125 VAL A CA 1
ATOM 964 C C . VAL A 1 125 ? -9.581 15.632 20.090 1.00 86.62 125 VAL A C 1
ATOM 966 O O . VAL A 1 125 ? -10.575 14.951 19.819 1.00 86.62 125 VAL A O 1
ATOM 969 N N . ASN A 1 126 ? -8.917 16.356 19.191 1.00 89.94 126 ASN A N 1
ATOM 970 C CA . ASN A 1 126 ? -9.192 16.333 17.759 1.00 89.94 126 ASN A CA 1
ATOM 971 C C . ASN A 1 126 ? -8.161 15.487 16.989 1.00 89.94 126 ASN A C 1
ATOM 973 O O . ASN A 1 126 ? -7.048 15.246 17.459 1.00 89.94 126 ASN A O 1
ATOM 977 N N . GLU A 1 127 ? -8.518 15.077 15.773 1.00 90.19 127 GLU A N 1
ATOM 978 C CA . GLU A 1 127 ? -7.677 14.274 14.873 1.00 90.19 127 GLU A CA 1
ATOM 979 C C . GLU A 1 127 ? -6.312 14.935 14.627 1.00 90.19 127 GLU A C 1
ATOM 981 O O . GLU A 1 127 ? -5.276 14.274 14.695 1.00 90.19 127 GLU A O 1
ATOM 986 N N . GLU A 1 128 ? -6.289 16.259 14.444 1.00 90.06 128 GLU A N 1
ATOM 987 C CA . GLU A 1 128 ? -5.052 17.022 14.249 1.00 90.06 128 GLU A CA 1
ATOM 988 C C . GLU A 1 128 ? -4.102 16.971 15.446 1.00 90.06 128 GLU A C 1
ATOM 990 O O . GLU A 1 128 ? -2.886 16.980 15.267 1.00 90.06 128 GLU A O 1
ATOM 995 N N . GLN A 1 129 ? -4.633 16.947 16.670 1.00 90.25 129 GLN A N 1
ATOM 996 C CA . GLN A 1 129 ? -3.804 16.911 17.875 1.00 90.25 129 GLN A CA 1
ATOM 997 C C . GLN A 1 129 ? -3.119 15.551 17.996 1.00 90.25 129 GLN A C 1
ATOM 999 O O . GLN A 1 129 ? -1.912 15.493 18.210 1.00 90.25 129 GLN A O 1
ATOM 1004 N N . ILE A 1 130 ? -3.858 14.468 17.744 1.00 90.44 130 ILE A N 1
ATOM 1005 C CA . ILE A 1 130 ? -3.295 13.112 17.684 1.00 90.44 130 ILE A CA 1
ATOM 1006 C C . ILE A 1 130 ? -2.255 13.016 16.573 1.00 90.44 130 ILE A C 1
ATOM 1008 O O . ILE A 1 130 ? -1.185 12.446 16.776 1.00 90.44 130 ILE A O 1
ATOM 1012 N N . TYR A 1 131 ? -2.539 13.604 15.410 1.00 90.25 131 TYR A N 1
ATOM 1013 C CA . TYR A 1 131 ? -1.580 13.647 14.317 1.00 90.25 131 TYR A CA 1
ATOM 1014 C C . TYR A 1 131 ? -0.284 14.356 14.729 1.00 90.25 131 TYR A C 1
ATOM 1016 O O . TYR A 1 131 ? 0.794 13.843 14.446 1.00 90.25 131 TYR A O 1
ATOM 1024 N N . ARG A 1 132 ? -0.359 15.500 15.423 1.00 90.06 132 ARG A N 1
ATOM 1025 C CA . ARG A 1 132 ? 0.826 16.243 15.890 1.00 90.06 132 ARG A CA 1
ATOM 1026 C C . ARG A 1 132 ? 1.663 15.441 16.888 1.00 90.06 132 ARG A C 1
ATOM 1028 O O . ARG A 1 132 ? 2.877 15.401 16.716 1.00 90.06 132 ARG A O 1
ATOM 1035 N N . GLU A 1 133 ? 1.029 14.768 17.847 1.00 88.81 133 GLU A N 1
ATOM 1036 C CA . GLU A 1 133 ? 1.726 13.902 18.813 1.00 88.81 133 GLU A CA 1
ATOM 1037 C C . GLU A 1 133 ? 2.445 12.738 18.122 1.00 88.81 133 GLU A C 1
ATOM 1039 O O . GLU A 1 133 ? 3.619 12.463 18.366 1.00 88.81 133 GLU A O 1
ATOM 1044 N N . LEU A 1 134 ? 1.761 12.065 17.195 1.00 88.38 134 LEU A N 1
ATOM 1045 C CA . LEU A 1 134 ? 2.320 10.901 16.509 1.00 88.38 134 LEU A CA 1
ATOM 1046 C C . LEU A 1 134 ? 3.361 11.274 15.451 1.00 88.38 134 LEU A C 1
ATOM 1048 O O . LEU A 1 134 ? 4.268 10.479 15.201 1.00 88.38 134 LEU A O 1
ATOM 1052 N N . LYS A 1 135 ? 3.273 12.479 14.870 1.00 87.19 135 LYS A N 1
ATOM 1053 C CA . LYS A 1 135 ? 4.180 12.979 13.823 1.00 87.19 135 LYS A CA 1
ATOM 1054 C C . LYS A 1 135 ? 5.647 12.967 14.252 1.00 87.19 135 LYS A C 1
ATOM 1056 O O . LYS A 1 135 ? 6.507 12.852 13.381 1.00 87.19 135 LYS A O 1
ATOM 1061 N N . ILE A 1 136 ? 5.928 13.064 15.555 1.00 85.00 136 ILE A N 1
ATOM 1062 C CA . ILE A 1 136 ? 7.287 12.970 16.112 1.00 85.00 136 ILE A CA 1
ATOM 1063 C C . ILE A 1 136 ? 7.918 11.613 15.773 1.00 85.00 136 ILE A C 1
ATOM 1065 O O . ILE A 1 136 ? 9.098 11.547 15.439 1.00 85.00 136 ILE A O 1
ATOM 1069 N N . LEU A 1 137 ? 7.131 10.535 15.823 1.00 82.38 137 LEU A N 1
ATOM 1070 C CA . LEU A 1 137 ? 7.609 9.187 15.533 1.00 82.38 137 LEU A CA 1
ATOM 1071 C C . LEU A 1 137 ? 7.369 8.799 14.076 1.00 82.38 137 LEU A C 1
ATOM 1073 O O . LEU A 1 137 ? 8.281 8.302 13.413 1.00 82.38 137 LEU A O 1
ATOM 1077 N N . CYS A 1 138 ? 6.140 8.964 13.579 1.00 81.81 138 CYS A N 1
ATOM 1078 C CA . CYS A 1 138 ? 5.738 8.467 12.264 1.00 81.81 138 CYS A CA 1
ATOM 1079 C C . CYS A 1 138 ? 4.580 9.272 11.657 1.00 81.81 138 CYS A C 1
ATOM 1081 O O . CYS A 1 138 ? 3.799 9.919 12.350 1.00 81.81 138 CYS A O 1
ATOM 1083 N N . ARG A 1 139 ? 4.411 9.164 10.335 1.00 84.06 139 ARG A N 1
ATOM 1084 C CA . ARG A 1 139 ? 3.261 9.744 9.631 1.00 84.06 139 ARG A CA 1
ATOM 1085 C C . ARG A 1 139 ? 2.130 8.721 9.566 1.00 84.06 139 ARG A C 1
ATOM 1087 O O . ARG A 1 139 ? 2.233 7.741 8.835 1.00 84.06 139 ARG A O 1
ATOM 1094 N N . PHE A 1 140 ? 1.066 8.974 10.319 1.00 86.06 140 PHE A N 1
ATOM 1095 C CA . PHE A 1 140 ? -0.177 8.208 10.259 1.00 86.06 140 PHE A CA 1
ATOM 1096 C C . PHE A 1 140 ? -1.291 9.053 9.655 1.00 86.06 140 PHE A C 1
ATOM 1098 O O . PHE A 1 140 ? -1.357 10.255 9.901 1.00 86.06 140 PHE A O 1
ATOM 1105 N N . ASP A 1 141 ? -2.186 8.411 8.912 1.00 87.38 141 ASP A N 1
ATOM 1106 C CA . ASP A 1 141 ? -3.497 8.988 8.621 1.00 87.38 141 ASP A CA 1
ATOM 1107 C C . ASP A 1 141 ? -4.422 8.687 9.807 1.00 87.38 141 ASP A C 1
ATOM 1109 O O . ASP A 1 141 ? -4.500 7.539 10.259 1.00 87.38 141 ASP A O 1
ATOM 1113 N N . VAL A 1 142 ? -5.057 9.720 10.359 1.00 90.38 142 VAL A N 1
ATOM 1114 C CA . VAL A 1 142 ? -5.833 9.639 11.603 1.00 90.38 142 VAL A CA 1
ATOM 1115 C C . VAL A 1 142 ? -7.294 9.872 11.274 1.00 90.38 142 VAL A C 1
ATOM 1117 O O . VAL A 1 142 ? -7.650 10.914 10.735 1.00 90.38 142 VAL A O 1
ATOM 1120 N N . ARG A 1 143 ? -8.154 8.923 11.645 1.00 91.12 143 ARG A N 1
ATOM 1121 C CA . ARG A 1 143 ? -9.601 9.040 11.441 1.00 91.12 143 ARG A CA 1
ATOM 1122 C C . ARG A 1 143 ? -10.353 8.776 12.729 1.00 91.12 143 ARG A C 1
ATOM 1124 O O . ARG A 1 143 ? -10.146 7.746 13.366 1.00 91.12 143 ARG A O 1
ATOM 1131 N N . ARG A 1 144 ? -11.275 9.653 13.108 1.00 90.81 144 ARG A N 1
ATOM 1132 C CA . ARG A 1 144 ? -12.117 9.444 14.286 1.00 90.81 144 ARG A CA 1
ATOM 1133 C C . ARG A 1 144 ? -13.093 8.284 14.078 1.00 90.81 144 ARG A C 1
ATOM 1135 O O . ARG A 1 144 ? -13.793 8.219 13.070 1.00 90.81 144 ARG A O 1
ATOM 1142 N N . LEU A 1 145 ? -13.144 7.378 15.056 1.00 88.94 145 LEU A N 1
ATOM 1143 C CA . LEU A 1 145 ? -14.100 6.267 15.107 1.00 88.94 145 LEU A CA 1
ATOM 1144 C C . LEU A 1 145 ? -15.262 6.588 16.048 1.00 88.94 145 LEU A C 1
ATOM 1146 O O . LEU A 1 145 ? -16.423 6.457 15.677 1.00 88.94 145 LEU A O 1
ATOM 1150 N N . THR A 1 146 ? -14.947 7.021 17.269 1.00 85.88 146 THR A N 1
ATOM 1151 C CA . THR A 1 146 ? -15.929 7.447 18.276 1.00 85.88 146 THR A CA 1
ATOM 1152 C C . THR A 1 146 ? -15.438 8.712 18.980 1.00 85.88 146 THR A C 1
ATOM 1154 O O . THR A 1 146 ? -14.424 9.301 18.601 1.00 85.88 146 THR A O 1
ATOM 1157 N N . LYS A 1 147 ? -16.144 9.176 20.019 1.00 86.25 147 LYS A N 1
ATOM 1158 C CA . LYS A 1 147 ? -15.746 10.391 20.747 1.00 86.25 147 LYS A CA 1
ATOM 1159 C C . LYS A 1 147 ? -14.314 10.313 21.294 1.00 86.25 147 LYS A C 1
ATOM 1161 O O . LYS A 1 147 ? -13.603 11.308 21.171 1.00 86.25 147 LYS A O 1
ATOM 1166 N N . ASN A 1 148 ? -13.900 9.143 21.790 1.00 88.94 148 ASN A N 1
ATOM 1167 C CA . ASN A 1 148 ? -12.609 8.930 22.457 1.00 88.94 148 ASN A CA 1
ATOM 1168 C C . ASN A 1 148 ? -11.723 7.904 21.730 1.00 88.94 148 ASN A C 1
ATOM 1170 O O . ASN A 1 148 ? -10.718 7.462 22.286 1.00 88.94 148 ASN A O 1
ATOM 1174 N N . GLN A 1 149 ? -12.103 7.480 20.522 1.00 91.62 149 GLN A N 1
ATOM 1175 C CA . GLN A 1 149 ? -11.360 6.472 19.770 1.00 91.62 149 GLN A CA 1
ATOM 1176 C C . GLN A 1 149 ? -11.053 6.934 18.359 1.00 91.62 149 GLN A C 1
ATOM 1178 O O . GLN A 1 149 ? -11.919 7.471 17.663 1.00 91.62 149 GLN A O 1
ATOM 1183 N N . PHE A 1 150 ? -9.832 6.652 17.926 1.00 93.44 150 PHE A N 1
ATOM 1184 C CA . PHE A 1 150 ? -9.316 7.044 16.622 1.00 93.44 150 PHE A CA 1
ATOM 1185 C C . PHE A 1 150 ? -8.626 5.858 15.963 1.00 93.44 150 PHE A C 1
ATOM 1187 O O . PHE A 1 150 ? -8.001 5.037 16.630 1.00 93.44 150 PHE A O 1
ATOM 1194 N N . LEU A 1 151 ? -8.749 5.765 14.650 1.00 92.81 151 LEU A N 1
ATOM 1195 C CA . LEU A 1 151 ? -8.060 4.805 13.809 1.00 92.81 151 LEU A CA 1
ATOM 1196 C C . LEU A 1 151 ? -6.792 5.442 13.258 1.00 92.81 151 LEU A C 1
ATOM 1198 O O . LEU A 1 151 ? -6.827 6.593 12.821 1.00 92.81 151 LEU A O 1
ATOM 1202 N N . LEU A 1 152 ? -5.700 4.681 13.251 1.00 91.81 152 LEU A N 1
ATOM 1203 C CA . LEU A 1 152 ? -4.446 5.092 12.627 1.00 91.81 152 LEU A CA 1
ATOM 1204 C C . LEU A 1 152 ? -4.097 4.154 11.482 1.00 91.81 152 LEU A C 1
ATOM 1206 O O . LEU A 1 152 ? -3.924 2.948 11.684 1.00 91.81 152 LEU A O 1
ATOM 1210 N N . PHE A 1 153 ? -3.913 4.727 10.300 1.00 88.12 153 PHE A N 1
ATOM 1211 C CA . PHE A 1 153 ? -3.465 4.011 9.116 1.00 88.12 153 PHE A CA 1
ATOM 1212 C C . PHE A 1 153 ? -2.000 4.342 8.840 1.00 88.12 153 PHE A C 1
ATOM 1214 O O . PHE A 1 153 ? -1.610 5.509 8.831 1.00 88.12 153 PHE A O 1
ATOM 1221 N N . SER A 1 154 ? -1.189 3.312 8.602 1.00 84.81 154 SER A N 1
ATOM 1222 C CA . SER A 1 154 ? 0.182 3.471 8.119 1.00 84.81 154 SER A CA 1
ATOM 1223 C C . SER A 1 154 ? 0.457 2.527 6.963 1.00 84.81 154 SER A C 1
ATOM 1225 O O . SER A 1 154 ? -0.049 1.406 6.913 1.00 84.81 154 SER A O 1
ATOM 1227 N N . ASN A 1 155 ? 1.305 2.999 6.055 1.00 77.31 155 ASN A N 1
ATOM 1228 C CA . ASN A 1 155 ? 1.822 2.230 4.932 1.00 77.31 155 ASN A CA 1
ATOM 1229 C C . ASN A 1 155 ? 3.103 1.458 5.307 1.00 77.31 155 ASN A C 1
ATOM 1231 O O . ASN A 1 155 ? 3.583 0.651 4.516 1.00 77.31 155 ASN A O 1
ATOM 1235 N N . LYS A 1 156 ? 3.663 1.676 6.508 1.00 80.88 156 LYS A N 1
ATOM 1236 C CA . LYS A 1 156 ? 4.936 1.094 6.957 1.00 80.88 156 LYS A CA 1
ATOM 1237 C C . LYS A 1 156 ? 4.762 0.253 8.221 1.00 80.88 156 LYS A C 1
ATOM 1239 O O . LYS A 1 156 ? 4.421 0.766 9.281 1.00 80.88 156 LYS A O 1
ATOM 1244 N N . PHE A 1 157 ? 5.118 -1.031 8.153 1.00 82.12 157 PHE A N 1
ATOM 1245 C CA . PHE A 1 157 ? 5.093 -1.922 9.327 1.00 82.12 157 PHE A CA 1
ATOM 1246 C C . PHE A 1 157 ? 6.024 -1.462 10.451 1.00 82.12 157 PHE A C 1
ATOM 1248 O O . PHE A 1 157 ? 5.709 -1.643 11.628 1.00 82.12 157 PHE A O 1
ATOM 1255 N N . LYS A 1 158 ? 7.171 -0.869 10.091 1.00 84.75 158 LYS A N 1
ATOM 1256 C CA . LYS A 1 158 ? 8.133 -0.331 11.058 1.00 84.75 158 LYS A CA 1
ATOM 1257 C C . LYS A 1 158 ? 7.479 0.732 11.941 1.00 84.75 158 LYS A C 1
ATOM 1259 O O . LYS A 1 158 ? 7.640 0.689 13.155 1.00 84.75 158 LYS A O 1
ATOM 1264 N N . ASP A 1 159 ? 6.683 1.608 11.340 1.00 85.50 159 ASP A N 1
ATOM 1265 C CA . ASP A 1 159 ? 5.994 2.694 12.034 1.00 85.50 159 ASP A CA 1
ATOM 1266 C C . ASP A 1 159 ? 4.964 2.140 13.024 1.00 85.50 159 ASP A C 1
ATOM 1268 O O . ASP A 1 159 ? 4.935 2.530 14.190 1.00 85.50 159 ASP A O 1
ATOM 1272 N N . THR A 1 160 ? 4.177 1.150 12.593 1.00 86.19 160 THR A N 1
ATOM 1273 C CA . THR A 1 160 ? 3.218 0.443 13.451 1.00 86.19 160 THR A CA 1
ATOM 1274 C C . THR A 1 160 ? 3.900 -0.189 14.666 1.00 86.19 160 THR A C 1
ATOM 1276 O O . THR A 1 160 ? 3.419 -0.047 15.791 1.00 86.19 160 THR A O 1
ATOM 1279 N N . ARG A 1 161 ? 5.032 -0.877 14.461 1.00 86.56 161 ARG A N 1
ATOM 1280 C CA . ARG A 1 161 ? 5.775 -1.537 15.545 1.00 86.56 161 ARG A CA 1
ATOM 1281 C C . ARG A 1 161 ? 6.386 -0.526 16.512 1.00 86.56 161 ARG A C 1
ATOM 1283 O O . ARG A 1 161 ? 6.267 -0.713 17.720 1.00 86.56 161 ARG A O 1
ATOM 1290 N N . ASN A 1 162 ? 7.000 0.532 15.987 1.00 87.38 162 ASN A N 1
ATOM 1291 C CA . ASN A 1 162 ? 7.622 1.580 16.790 1.00 87.38 162 ASN A CA 1
ATOM 1292 C C . ASN A 1 162 ? 6.589 2.275 17.679 1.00 87.38 162 ASN A C 1
ATOM 1294 O O . ASN A 1 162 ? 6.788 2.369 18.885 1.00 87.38 162 ASN A O 1
ATOM 1298 N N . VAL A 1 163 ? 5.448 2.682 17.116 1.00 89.69 163 VAL A N 1
ATOM 1299 C CA . VAL A 1 163 ? 4.402 3.362 17.889 1.00 89.69 163 VAL A CA 1
ATOM 1300 C C . VAL A 1 163 ? 3.805 2.463 18.965 1.00 89.69 163 VAL A C 1
ATOM 1302 O O . VAL A 1 163 ? 3.629 2.917 20.093 1.00 89.69 163 VAL A O 1
ATOM 1305 N N . LEU A 1 164 ? 3.558 1.182 18.676 1.00 90.38 164 LEU A N 1
ATOM 1306 C CA . LEU A 1 164 ? 3.076 0.240 19.692 1.00 90.38 164 LEU A CA 1
ATOM 1307 C C . LEU A 1 164 ? 4.063 0.059 20.856 1.00 90.38 164 LEU A C 1
ATOM 1309 O O . LEU A 1 164 ? 3.631 -0.158 21.986 1.00 90.38 164 LEU A O 1
ATOM 1313 N N . GLN A 1 165 ? 5.371 0.135 20.598 1.00 88.69 165 GLN A N 1
ATOM 1314 C CA . GLN A 1 165 ? 6.396 0.046 21.640 1.00 88.69 165 GLN A CA 1
ATOM 1315 C C . GLN A 1 165 ? 6.507 1.351 22.436 1.00 88.69 165 GLN A C 1
ATOM 1317 O O . GLN A 1 165 ? 6.433 1.317 23.663 1.00 88.69 165 GLN A O 1
ATOM 1322 N N . SER A 1 166 ? 6.626 2.492 21.755 1.00 87.19 166 SER A N 1
ATOM 1323 C CA . SER A 1 166 ? 6.816 3.801 22.388 1.00 87.19 166 SER A CA 1
ATOM 1324 C C . SER A 1 166 ? 5.602 4.257 23.197 1.00 87.19 166 SER A C 1
ATOM 1326 O O . SER A 1 166 ? 5.763 4.846 24.260 1.00 87.19 166 SER A O 1
ATOM 1328 N N . PHE A 1 167 ? 4.383 3.946 22.747 1.00 86.69 167 PHE A N 1
ATOM 1329 C CA . PHE A 1 167 ? 3.149 4.353 23.430 1.00 86.69 167 PHE A CA 1
ATOM 1330 C C . PHE A 1 167 ? 2.602 3.306 24.410 1.00 86.69 167 PHE A C 1
ATOM 1332 O O . PHE A 1 167 ? 1.509 3.480 24.946 1.00 86.69 167 PHE A O 1
ATOM 1339 N N . LYS A 1 168 ? 3.344 2.226 24.698 1.00 85.25 168 LYS A N 1
ATOM 1340 C CA . LYS A 1 168 ? 2.891 1.178 25.630 1.00 85.25 168 LYS A CA 1
ATOM 1341 C C . LYS A 1 168 ? 2.657 1.708 27.053 1.00 85.25 168 LYS A C 1
ATOM 1343 O O . LYS A 1 168 ? 1.767 1.211 27.738 1.00 85.25 168 LYS A O 1
ATOM 1348 N N . ALA A 1 169 ? 3.443 2.700 27.475 1.00 83.50 169 ALA A N 1
ATOM 1349 C CA . ALA A 1 169 ? 3.395 3.312 28.806 1.00 83.50 169 ALA A CA 1
ATOM 1350 C C . ALA A 1 169 ? 2.921 4.779 28.783 1.00 83.50 169 ALA A C 1
ATOM 1352 O O . ALA A 1 169 ? 3.145 5.514 29.740 1.00 83.50 169 ALA A O 1
ATOM 1353 N N . HIS A 1 170 ? 2.301 5.231 27.689 1.00 86.00 170 HIS A N 1
ATOM 1354 C CA . HIS A 1 170 ? 1.875 6.623 27.581 1.00 86.00 170 HIS A CA 1
ATOM 1355 C C . HIS A 1 170 ? 0.656 6.887 28.490 1.00 86.00 170 HIS A C 1
ATOM 1357 O O . HIS A 1 170 ? -0.312 6.125 28.429 1.00 86.00 170 HIS A O 1
ATOM 1363 N N . PRO A 1 171 ? 0.651 7.961 29.306 1.00 83.69 171 PRO A N 1
ATOM 1364 C CA . PRO A 1 171 ? -0.399 8.187 30.307 1.00 83.69 171 PRO A CA 1
ATOM 1365 C C . PRO A 1 171 ? -1.771 8.467 29.672 1.00 83.69 171 PRO A C 1
ATOM 1367 O O . PRO A 1 171 ? -2.782 7.879 30.051 1.00 83.69 171 PRO A O 1
ATOM 1370 N N . ASN A 1 172 ? -1.800 9.300 28.628 1.00 87.88 172 ASN A N 1
ATOM 1371 C CA . ASN A 1 172 ? -3.058 9.835 28.089 1.00 87.88 172 ASN A CA 1
ATOM 1372 C C . ASN A 1 172 ? -3.650 9.022 26.924 1.00 87.88 172 ASN A C 1
ATOM 1374 O O . ASN A 1 172 ? -4.836 9.150 26.607 1.00 87.88 172 ASN A O 1
ATOM 1378 N N . LEU A 1 173 ? -2.827 8.198 26.270 1.00 90.06 173 LEU A N 1
ATOM 1379 C CA . LEU A 1 173 ? -3.142 7.532 25.009 1.00 90.06 173 LEU A CA 1
ATOM 1380 C C . LEU A 1 173 ? -2.774 6.062 25.113 1.00 90.06 173 LEU A C 1
ATOM 1382 O O . LEU A 1 173 ? -1.634 5.724 25.409 1.00 90.06 173 LEU A O 1
ATOM 1386 N N . GLN A 1 174 ? -3.719 5.187 24.794 1.00 91.56 174 GLN A N 1
ATOM 1387 C CA . GLN A 1 174 ? -3.450 3.763 24.674 1.00 91.56 174 GLN A CA 1
ATOM 1388 C C . GLN A 1 174 ? -3.592 3.339 23.218 1.00 91.56 174 GLN A C 1
ATOM 1390 O O . GLN A 1 174 ? -4.678 3.427 22.647 1.00 91.56 174 GLN A O 1
ATOM 1395 N N . ILE A 1 175 ? -2.509 2.830 22.636 1.00 92.81 175 ILE A N 1
ATOM 1396 C CA . ILE A 1 175 ? -2.486 2.376 21.244 1.00 92.81 175 ILE A CA 1
ATOM 1397 C C . ILE A 1 175 ? -2.487 0.851 21.205 1.00 92.81 175 ILE A C 1
ATOM 1399 O O . ILE A 1 175 ? -1.750 0.193 21.936 1.00 92.81 175 ILE A O 1
ATOM 1403 N N . SER A 1 176 ? -3.342 0.272 20.365 1.00 92.31 176 SER A N 1
ATOM 1404 C CA . SER A 1 176 ? -3.456 -1.180 20.211 1.00 92.31 176 SER A CA 1
ATOM 1405 C C . SER A 1 176 ? -3.865 -1.575 18.793 1.00 92.31 176 SER A C 1
ATOM 1407 O O . SER A 1 176 ? -4.245 -0.732 17.984 1.00 92.31 176 SER A O 1
ATOM 1409 N N . LEU A 1 177 ? -3.778 -2.868 18.478 1.00 91.75 177 LEU A N 1
ATOM 1410 C CA . LEU A 1 177 ? -4.248 -3.400 17.199 1.00 91.75 177 LEU A CA 1
ATOM 1411 C C . LEU A 1 177 ? -5.775 -3.316 17.114 1.00 91.75 177 LEU A C 1
ATOM 1413 O O . LEU A 1 177 ? -6.487 -3.746 18.026 1.00 91.75 177 LEU A O 1
ATOM 1417 N N . TYR A 1 178 ? -6.283 -2.819 15.993 1.00 90.69 178 TYR A N 1
ATOM 1418 C CA . TYR A 1 178 ? -7.710 -2.811 15.728 1.00 90.69 178 TYR A CA 1
ATOM 1419 C C . TYR A 1 178 ? -8.211 -4.234 15.449 1.00 90.69 178 TYR A C 1
ATOM 1421 O O . TYR A 1 178 ? -7.685 -4.943 14.593 1.00 90.69 178 TYR A O 1
ATOM 1429 N N . ARG A 1 179 ? -9.256 -4.655 16.169 1.00 89.12 179 ARG A N 1
ATOM 1430 C CA . ARG A 1 179 ? -9.947 -5.930 15.967 1.00 89.12 179 ARG A CA 1
ATOM 1431 C C . ARG A 1 179 ? -11.414 -5.647 15.683 1.00 89.12 179 ARG A C 1
ATOM 1433 O O . ARG A 1 179 ? -12.105 -5.121 16.553 1.00 89.12 179 ARG A O 1
ATOM 1440 N N . HIS A 1 180 ? -11.889 -6.037 14.500 1.00 84.06 180 HIS A N 1
ATOM 1441 C CA . HIS A 1 180 ? -13.259 -5.755 14.052 1.00 84.06 180 HIS A CA 1
ATOM 1442 C C . HIS A 1 180 ? -14.323 -6.194 15.068 1.00 84.06 180 HIS A C 1
ATOM 1444 O O . HIS A 1 180 ? -15.173 -5.391 15.427 1.00 84.06 180 HIS A O 1
ATOM 1450 N N . TRP A 1 181 ? -14.226 -7.411 15.606 1.00 81.75 181 TRP A N 1
ATOM 1451 C CA . TRP A 1 181 ? -15.209 -7.959 16.549 1.00 81.75 181 TRP A CA 1
ATOM 1452 C C . TRP A 1 181 ? -15.281 -7.248 17.903 1.00 81.75 181 TRP A C 1
ATOM 1454 O O . TRP A 1 181 ? -16.309 -7.313 18.559 1.00 81.75 181 TRP A O 1
ATOM 1464 N N . ARG A 1 182 ? -14.198 -6.587 18.335 1.00 83.94 182 ARG A N 1
ATOM 1465 C CA . ARG A 1 182 ? -14.128 -5.916 19.645 1.00 83.94 182 ARG A CA 1
ATOM 1466 C C . ARG A 1 182 ? -14.353 -4.411 19.545 1.00 83.94 182 ARG A C 1
ATOM 1468 O O . ARG A 1 182 ? -14.812 -3.788 20.498 1.00 83.94 182 ARG A O 1
ATOM 1475 N N . HIS A 1 183 ? -13.942 -3.810 18.432 1.00 86.56 183 HIS A N 1
ATOM 1476 C CA . HIS A 1 183 ? -13.858 -2.357 18.294 1.00 86.56 183 HIS A CA 1
ATOM 1477 C C . HIS A 1 183 ? -14.861 -1.784 17.292 1.00 86.56 183 HIS A C 1
ATOM 1479 O O . HIS A 1 183 ? -15.090 -0.579 17.313 1.00 86.56 183 HIS A O 1
ATOM 1485 N N . SER A 1 184 ? -15.466 -2.606 16.426 1.00 87.44 184 SER A N 1
ATOM 1486 C CA . SER A 1 184 ? -16.499 -2.109 15.52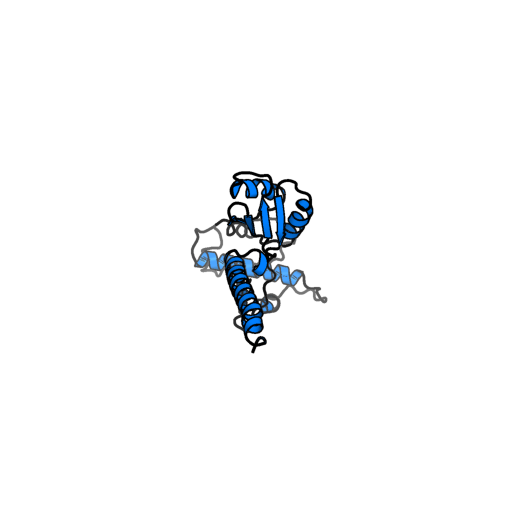0 1.00 87.44 184 SER A CA 1
ATOM 1487 C C . SER A 1 184 ? -17.773 -1.789 16.311 1.00 87.44 184 SER A C 1
ATOM 1489 O O . SER A 1 184 ? -18.324 -2.689 16.952 1.00 87.44 184 SER A O 1
ATOM 1491 N N . PRO A 1 185 ? -18.288 -0.548 16.251 1.00 84.50 185 PRO A N 1
ATOM 1492 C CA . PRO A 1 185 ? -19.509 -0.176 16.962 1.00 84.50 185 PRO A CA 1
ATOM 1493 C C . PRO A 1 185 ? -20.727 -0.960 16.459 1.00 84.50 185 PRO A C 1
ATOM 1495 O O . PRO A 1 185 ? -21.588 -1.328 17.251 1.00 84.50 185 PRO A O 1
ATOM 1498 N N . GLN A 1 186 ? -20.767 -1.286 15.163 1.00 85.75 186 GLN A N 1
ATOM 1499 C CA . GLN A 1 186 ? -21.847 -2.072 14.562 1.00 85.75 186 GLN A CA 1
ATOM 1500 C C . GLN A 1 186 ? -21.860 -3.512 15.087 1.00 85.75 186 GLN A C 1
ATOM 1502 O O . GLN A 1 186 ? -22.912 -4.031 15.447 1.00 85.75 186 GLN A O 1
ATOM 1507 N N . VAL A 1 187 ? -20.682 -4.140 15.179 1.00 87.31 187 VAL A N 1
ATOM 1508 C CA . VAL A 1 187 ? -20.567 -5.521 15.669 1.00 87.31 187 VAL A CA 1
ATOM 1509 C C . VAL A 1 187 ? -20.858 -5.583 17.163 1.00 87.31 187 VAL A C 1
ATOM 1511 O O . VAL A 1 187 ? -21.603 -6.453 17.596 1.00 87.31 187 VAL A O 1
ATOM 1514 N N . ASN A 1 188 ? -20.346 -4.630 17.947 1.00 86.12 188 ASN A N 1
ATOM 1515 C CA . ASN A 1 188 ? -20.652 -4.559 19.376 1.00 86.12 188 ASN A CA 1
ATOM 1516 C C . ASN A 1 188 ? -22.150 -4.355 19.632 1.00 86.12 188 ASN A C 1
ATOM 1518 O O . ASN A 1 188 ? -22.694 -4.993 20.526 1.00 86.12 188 ASN A O 1
ATOM 1522 N N . CYS A 1 189 ? -22.825 -3.517 18.840 1.00 89.19 189 CYS A N 1
ATOM 1523 C CA . CYS A 1 189 ? -24.274 -3.337 18.933 1.00 89.19 189 CYS A CA 1
ATOM 1524 C C . CYS A 1 189 ? -25.022 -4.647 18.643 1.00 89.19 189 CYS A C 1
ATOM 1526 O O . CYS A 1 189 ? -25.874 -5.053 19.430 1.00 89.19 189 CYS A O 1
ATOM 1528 N N . LEU A 1 190 ? -24.648 -5.354 17.572 1.00 92.69 190 LEU A N 1
ATOM 1529 C CA . LEU A 1 190 ? -25.246 -6.643 17.229 1.00 92.69 190 LEU A CA 1
ATOM 1530 C C . LEU A 1 190 ? -25.029 -7.680 18.341 1.00 92.69 190 LEU A C 1
ATOM 1532 O O . LEU A 1 190 ? -25.981 -8.326 18.768 1.00 92.69 190 LEU A O 1
ATOM 1536 N N . LEU A 1 191 ? -23.807 -7.786 18.874 1.00 91.50 191 LEU A N 1
ATOM 1537 C CA . LEU A 1 191 ? -23.490 -8.692 19.982 1.00 91.50 191 LEU A CA 1
ATOM 1538 C C . LEU A 1 191 ? -24.275 -8.359 21.260 1.00 91.50 191 LEU A C 1
ATOM 1540 O O . LEU A 1 191 ? -24.720 -9.277 21.945 1.00 91.50 191 LEU A O 1
ATOM 1544 N N . GLN A 1 192 ? -24.478 -7.074 21.570 1.00 90.38 192 GLN A N 1
ATOM 1545 C CA . GLN A 1 192 ? -25.296 -6.636 22.709 1.00 90.38 192 GLN A CA 1
ATOM 1546 C C . GLN A 1 192 ? -26.777 -6.987 22.531 1.00 90.38 192 GLN A C 1
ATOM 1548 O O . GLN A 1 192 ? -27.421 -7.435 23.474 1.00 90.38 192 GLN A O 1
ATOM 1553 N N . ILE A 1 193 ? -27.326 -6.820 21.327 1.00 94.69 193 ILE A N 1
ATOM 1554 C CA . ILE A 1 193 ? -28.714 -7.208 21.042 1.00 94.69 193 ILE A CA 1
ATOM 1555 C C . ILE A 1 193 ? -28.865 -8.726 21.192 1.00 94.69 193 ILE A C 1
ATOM 1557 O O . ILE A 1 193 ? -29.770 -9.193 21.883 1.00 94.69 193 ILE A O 1
ATOM 1561 N N . CYS A 1 194 ? -27.947 -9.501 20.610 1.00 93.31 194 CYS A N 1
ATOM 1562 C CA . CYS A 1 194 ? -27.956 -10.956 20.722 1.00 93.31 194 CYS A CA 1
ATOM 1563 C C . CYS A 1 194 ? -27.832 -11.431 22.177 1.00 93.31 194 CYS A C 1
ATOM 1565 O O . CYS A 1 194 ? -28.533 -12.362 22.567 1.00 93.31 194 CYS A O 1
ATOM 1567 N N . SER A 1 195 ? -26.983 -10.795 22.994 1.00 92.25 195 SER A N 1
ATOM 1568 C CA . SER A 1 195 ? -26.820 -11.184 24.399 1.00 92.25 195 SER A CA 1
ATOM 1569 C C . SER A 1 195 ? -28.072 -10.907 25.231 1.00 92.25 195 SER A C 1
ATOM 1571 O O . SER A 1 195 ? -28.434 -11.732 26.071 1.00 92.25 195 SER A O 1
ATOM 1573 N N . ILE A 1 196 ? -28.770 -9.796 24.974 1.00 96.25 196 ILE A N 1
ATOM 1574 C CA . ILE A 1 196 ? -30.042 -9.473 25.631 1.00 96.25 196 ILE A CA 1
ATOM 1575 C C . ILE A 1 196 ? -31.098 -10.522 25.270 1.00 96.25 196 ILE A C 1
ATOM 1577 O O . ILE A 1 196 ? -31.704 -11.104 26.167 1.00 96.25 196 ILE A O 1
ATOM 1581 N N . VAL A 1 197 ? -31.283 -10.815 23.978 1.00 96.44 197 VAL A N 1
ATOM 1582 C CA . VAL A 1 197 ? -32.266 -11.810 23.512 1.00 96.44 197 VAL A CA 1
ATOM 1583 C C . VAL A 1 197 ? -31.984 -13.194 24.102 1.00 96.44 197 VAL A C 1
ATOM 1585 O O . VAL A 1 197 ? -32.897 -13.835 24.621 1.00 96.44 197 VAL A O 1
ATOM 1588 N N . ALA A 1 198 ? -30.721 -13.632 24.097 1.00 95.81 198 ALA A N 1
ATOM 1589 C CA . ALA A 1 198 ? -30.328 -14.911 24.680 1.00 95.81 198 ALA A CA 1
ATOM 1590 C C . ALA A 1 198 ? -30.616 -14.959 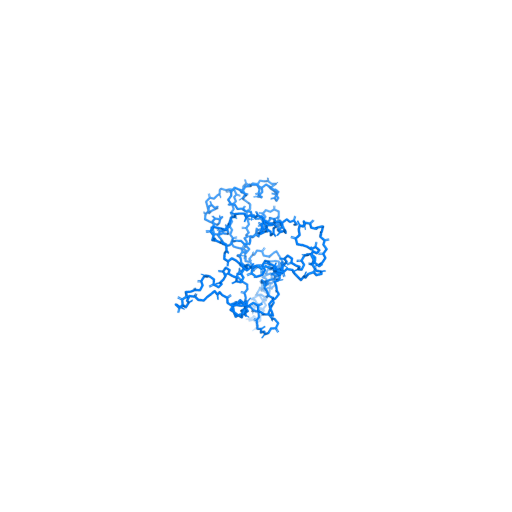26.190 1.00 95.81 198 ALA A C 1
ATOM 1592 O O . ALA A 1 198 ? -31.184 -15.937 26.676 1.00 95.81 198 ALA A O 1
ATOM 1593 N N . SER A 1 199 ? -30.307 -13.882 26.919 1.00 94.94 199 SER A N 1
ATOM 1594 C CA . SER A 1 199 ? -30.567 -13.788 28.361 1.00 94.94 199 SER A CA 1
ATOM 1595 C C . SER A 1 199 ? -32.060 -13.885 28.680 1.00 94.94 199 SER A C 1
ATOM 1597 O O . SER A 1 199 ? -32.442 -14.632 29.577 1.00 94.94 199 SER A O 1
ATOM 1599 N N . TRP A 1 200 ? -32.915 -13.198 27.914 1.00 95.56 200 TRP A N 1
ATOM 1600 C CA . TRP A 1 200 ? -34.369 -13.292 28.076 1.00 95.56 200 TRP A CA 1
ATOM 1601 C C . TRP A 1 200 ? -34.899 -14.688 27.752 1.00 95.56 200 TRP A C 1
ATOM 1603 O O . TRP A 1 200 ? -35.712 -15.205 28.511 1.00 95.56 200 TRP A O 1
ATOM 1613 N N . SER A 1 201 ? -34.410 -15.324 26.684 1.00 93.25 201 SER A N 1
ATOM 1614 C CA . SER A 1 201 ? -34.818 -16.690 26.329 1.00 93.25 201 SER A CA 1
ATOM 1615 C C . SER A 1 201 ? -34.415 -17.732 27.380 1.00 93.25 201 SER A C 1
ATOM 1617 O O . SER A 1 201 ? -35.173 -18.654 27.668 1.00 93.25 201 SER A O 1
ATOM 1619 N N . LEU A 1 202 ? -33.245 -17.566 28.005 1.00 94.06 202 LEU A N 1
ATOM 1620 C CA . LEU A 1 202 ? -32.793 -18.431 29.094 1.00 94.06 202 LEU A CA 1
ATOM 1621 C C . LEU A 1 202 ? -33.669 -18.241 30.339 1.00 94.06 202 LEU A C 1
ATOM 1623 O O . LEU A 1 202 ? -34.038 -19.206 31.003 1.00 94.06 202 LEU A O 1
ATOM 1627 N N . LEU A 1 203 ? -34.020 -16.990 30.639 1.00 94.06 203 LEU A N 1
ATOM 1628 C CA . LEU A 1 203 ? -34.849 -16.643 31.784 1.00 94.06 203 LEU A CA 1
ATOM 1629 C C . LEU A 1 203 ? -36.268 -17.208 31.624 1.00 94.06 203 LEU A C 1
ATOM 1631 O O . LEU A 1 203 ? -36.772 -17.856 32.539 1.00 94.06 203 LEU A O 1
ATOM 1635 N N . THR A 1 204 ? -36.885 -17.061 30.447 1.00 92.94 204 THR A N 1
ATOM 1636 C CA . THR A 1 204 ? -38.195 -17.671 30.166 1.00 92.94 204 THR A CA 1
ATOM 1637 C C . THR A 1 204 ? -38.142 -19.196 30.197 1.00 92.94 204 THR A C 1
ATOM 1639 O O . THR A 1 204 ? -39.079 -19.810 30.698 1.00 92.94 204 THR A O 1
ATOM 1642 N N . PHE A 1 205 ? -37.052 -19.818 29.738 1.00 91.62 205 PHE A N 1
ATOM 1643 C CA . PHE A 1 205 ? -36.876 -21.269 29.814 1.00 91.62 205 PHE A CA 1
ATOM 1644 C C . PHE A 1 205 ? -36.813 -21.778 31.265 1.00 91.62 205 PHE A C 1
ATOM 1646 O O . PHE A 1 205 ? -37.512 -22.731 31.611 1.00 91.62 205 PHE A O 1
ATOM 1653 N N . LEU A 1 206 ? -36.036 -21.129 32.138 1.00 91.44 206 LEU A N 1
ATOM 1654 C CA . LEU A 1 206 ? -35.901 -21.531 33.545 1.00 91.44 206 LEU A CA 1
ATOM 1655 C C . LEU A 1 206 ? -37.204 -21.341 34.340 1.00 91.44 206 LEU A C 1
ATOM 1657 O O . LEU A 1 206 ? -37.617 -22.236 35.082 1.00 91.44 206 LEU A O 1
ATOM 1661 N N . PHE A 1 207 ? -37.886 -20.207 34.163 1.00 85.88 207 PHE A N 1
ATOM 1662 C CA . PHE A 1 207 ? -39.144 -19.942 34.869 1.00 85.88 207 PHE A CA 1
ATOM 1663 C C . PHE A 1 207 ? -40.331 -20.714 34.279 1.00 85.88 207 PHE A C 1
ATOM 1665 O O . PHE A 1 207 ? -41.166 -21.204 35.034 1.00 85.88 207 PHE A O 1
ATOM 1672 N N . GLY A 1 208 ? -4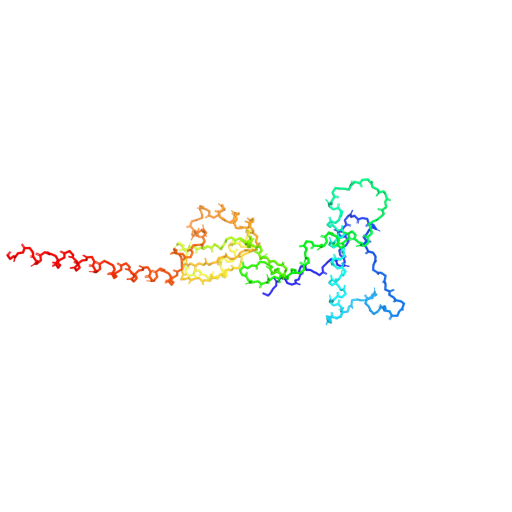0.384 -20.899 32.959 1.00 74.31 208 GLY A N 1
ATOM 1673 C CA . GLY A 1 208 ? -41.444 -21.663 32.293 1.00 74.31 208 GLY A CA 1
ATOM 1674 C C . GLY A 1 208 ? -41.370 -23.174 32.539 1.00 74.31 208 GLY A C 1
ATOM 1675 O O . GLY A 1 208 ? -42.398 -23.842 32.545 1.00 74.31 208 GLY A O 1
ATOM 1676 N N . SER A 1 209 ? -40.179 -23.717 32.807 1.00 59.62 209 SER A N 1
ATOM 1677 C CA . SER A 1 209 ? -40.010 -25.134 33.177 1.00 59.62 209 SER A CA 1
ATOM 1678 C C . SER A 1 209 ? -40.433 -25.424 34.623 1.00 59.62 209 SER A C 1
ATOM 1680 O O . SER A 1 209 ? -40.725 -26.566 34.968 1.00 59.62 209 SER A O 1
ATOM 1682 N N . SER A 1 210 ? -40.496 -24.395 35.474 1.00 56.19 210 SER A N 1
ATOM 1683 C CA . SER A 1 210 ? -40.837 -24.537 36.897 1.00 56.19 210 SER A CA 1
ATOM 1684 C C . SER A 1 210 ? -42.345 -24.698 37.137 1.00 56.19 210 SER A C 1
ATOM 1686 O O . SER A 1 210 ? -42.745 -25.264 38.148 1.00 56.19 210 SER A O 1
ATOM 1688 N N . SER A 1 211 ? -43.191 -24.250 36.205 1.00 55.56 211 SER A N 1
ATOM 1689 C CA . SER A 1 211 ? -44.654 -24.365 36.298 1.00 55.56 211 SER A CA 1
ATOM 1690 C C . SER A 1 211 ? -45.220 -25.690 35.773 1.00 55.56 211 SER A C 1
ATOM 1692 O O . SER A 1 211 ? -46.403 -25.944 35.962 1.00 55.56 211 SER A O 1
ATOM 1694 N N . VAL A 1 212 ? -44.406 -26.545 35.139 1.00 54.12 212 VAL A N 1
ATOM 1695 C CA . VAL A 1 212 ? -44.858 -27.834 34.569 1.00 54.12 212 VAL A CA 1
ATOM 1696 C C . VAL A 1 212 ? -44.609 -29.027 35.511 1.00 54.12 212 VAL A C 1
ATOM 1698 O O . VAL A 1 212 ? -45.241 -30.062 35.351 1.00 54.12 212 VAL A O 1
ATOM 1701 N N . CYS A 1 213 ? -43.771 -28.884 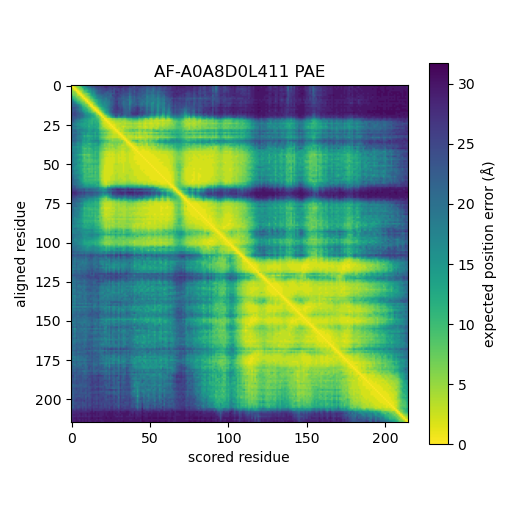36.546 1.00 49.47 213 CYS A N 1
ATOM 1702 C CA . CYS A 1 213 ? -43.542 -29.933 37.559 1.00 49.47 213 CYS A CA 1
ATOM 1703 C C . CYS A 1 213 ? -44.392 -29.782 38.837 1.00 49.47 213 CYS A C 1
ATOM 1705 O O . CYS A 1 213 ? -44.141 -30.472 39.823 1.00 49.47 213 CYS A O 1
ATOM 1707 N N . ALA A 1 214 ? -45.382 -28.886 38.839 1.00 46.28 214 ALA A N 1
ATOM 1708 C CA . ALA A 1 214 ? -46.360 -28.740 39.915 1.00 46.28 214 ALA A CA 1
ATOM 1709 C C . ALA A 1 214 ? -47.761 -29.119 39.405 1.00 46.28 214 ALA A C 1
ATOM 1711 O O . ALA A 1 214 ? -48.643 -28.269 39.303 1.00 46.28 214 ALA A O 1
ATOM 1712 N N . MET A 1 215 ? -47.943 -30.387 39.033 1.00 41.19 215 MET A N 1
ATOM 1713 C CA . MET A 1 215 ? -49.250 -31.017 38.822 1.00 41.19 215 MET A CA 1
ATOM 1714 C C . MET A 1 215 ? -49.172 -32.493 39.189 1.00 41.19 215 MET A C 1
ATOM 1716 O O . MET A 1 215 ? -48.158 -33.126 38.820 1.00 41.19 215 MET A O 1
#

Foldseek 3Di:
DPPPPPLPCPVPDPPDPDDPQADDDDADPPGCPQPPDDDDDDPVNVVVSVVSVLSRVLVVQLVPDDDDDDPDRDDPVSSVVSCVVVPQWDADDPDQAGIDRPVDDGDGDPFAFKKKKFFDPDPPDDQVVVQVVLVVQDHWDWADDDRGMIITGDRDNVSVVVCQVVCCPPDGIHMDGDDCCPPPPVNVVVVVVVVVVVVVVVVCVVVVVVVVPPD

Secondary structure (DSSP, 8-state):
---SSSSSSTTT-----S-TTSPP-PPPTT--TTTSSPPPS-HHHHHHHHHHHHHHHHHHHHHTS---S--SPPPHHHHHHHHGGGTTEEE-SSSSSSEEETTSPPPPP-PPPPEEEEESS-TT--HHHHHHHHHTT---EEEE-SSSEEEEE-S-HHHHHHHHHHTTT-SSEEEEE--HHHH-HHHHHHHHHHHHHHHHHHHHHHHHHHTSS--

Sequence (215 aa):
MIEGLILFDVSYSDLNPTNQSGPVIAHASNCSKYAEKKFPHEAAYDAYLCGSVLLKIAHLLLCRMPCGTTGMGPLFSHYLDVLAVYLNQVNLIRAGVSKINFSGMDVPTQRPPLLIVNVREWPRVNEEQIYRELKILCRFDVRRLTKNQFLLFSNKFKDTRNVLQSFKAHPNLQISLYRHWRHSPQVNCLLQICSIVASWSLLTFLFGSSSVCAM

Radius of gyration: 28.31 Å; Cα contacts (8 Å, |Δi|>4): 178; chains: 1; bounding box: 81×51×76 Å

pLDDT: mean 79.56, std 17.0, range [28.73, 96.44]